Protein AF-A0A959LAG6-F1 (afdb_monomer_lite)

Foldseek 3Di:
DDAPDPPPPDVLVVVVVVVLVCLLPVHDDPVNVVVSVVVVVVVVVVVVVPDDDDDDDDDDPDPPPPQPPPPPPPPDDDCFPQDDDPPDRDRFRLLVLLVVLADDDQDDPSLLVLLQVQLVLLLLLLLLLVLVCVVPVDVLSVVLNVVSVNLNSNSVSVCVSNPHDRQCPDSGRLDGPDVSSSVVSVVLNVQCVVDVLSSLLSQLQSLLVLLLSLVCSLPSVNDPRPSSNLSSVQVNLSSLLSNLVSQVVNVVVVHGYQRDRDDNVVSCVSNPDDRDDACGSRNPPDPPLPPPDPPDDSDRDDSPDDPPVPDDDPDPDDDDDDDPDDD

Sequence (327 aa):
MKEFDPGCVTEDELQLIIYRDFLLKGSLSKDQIMKTTINFFSMLVLAMFAILSFSQCQKDANFQEMHQYALNDYGTQNNGVAIQTNGNSNTVDVCECLTNNFSIQDVNEAEKEALVFMREEEKLARDVYQYFYEKYNYRVFNNITRSETRHMETILCLVERYGLTDPVQNNDYGIFQNQELATLYQNLIEQGSQSLNDALAVGALIEDLDINDLMTLSESGNIDNEDILAVFGELTRGSRNHLRAFVKNLNQYGENYAPVYISQDYFAGIINSDRERGTGLCAEAGSNCQNNQNCTGDGPGTCDQECDGTQQGTGNQQGHGQKGGPN

pLDDT: mean 70.33, std 27.91, range [27.0, 98.62]

Structure (mmCIF, N/CA/C/O backbone):
data_AF-A0A959LAG6-F1
#
_entry.id   AF-A0A959LAG6-F1
#
loop_
_atom_site.group_PDB
_atom_site.id
_atom_site.type_symbol
_atom_site.label_atom_id
_atom_site.label_alt_id
_atom_site.label_comp_id
_atom_site.label_asym_id
_atom_site.label_entity_id
_atom_site.label_seq_id
_atom_site.pdbx_PDB_ins_code
_atom_site.Cartn_x
_atom_site.Cartn_y
_atom_site.Cartn_z
_atom_site.occupancy
_atom_site.B_iso_or_equiv
_atom_site.auth_seq_id
_atom_site.auth_comp_id
_atom_site.auth_asym_id
_atom_site.auth_atom_id
_atom_site.pdbx_PDB_model_num
ATOM 1 N N . MET A 1 1 ? -26.331 4.747 15.113 1.00 31.09 1 MET A N 1
ATOM 2 C CA . MET A 1 1 ? -25.448 4.456 13.973 1.00 31.09 1 MET A CA 1
ATOM 3 C C . MET A 1 1 ? -24.912 5.796 13.533 1.00 31.09 1 MET A C 1
ATOM 5 O O . MET A 1 1 ? -25.713 6.630 13.134 1.00 31.09 1 MET A O 1
ATOM 9 N N . LYS A 1 2 ? -23.634 6.073 13.790 1.00 27.00 2 LYS A N 1
ATOM 10 C CA . LYS A 1 2 ? -22.960 7.186 13.128 1.00 27.00 2 LYS A CA 1
ATOM 11 C C . LYS A 1 2 ? -22.379 6.573 11.866 1.00 27.00 2 LYS A C 1
ATOM 13 O O . LYS A 1 2 ? -21.649 5.600 11.954 1.00 27.00 2 LYS A O 1
ATOM 18 N N . GLU A 1 3 ? -22.846 7.042 10.726 1.00 29.62 3 GLU A N 1
ATOM 19 C CA . GLU A 1 3 ? -22.211 6.764 9.447 1.00 29.62 3 GLU A CA 1
ATOM 20 C C . GLU A 1 3 ? -20.859 7.488 9.485 1.00 29.62 3 GLU A C 1
ATOM 22 O O . GLU A 1 3 ? -20.806 8.648 9.905 1.00 29.62 3 GLU A O 1
ATOM 27 N N . PHE A 1 4 ? -19.769 6.793 9.164 1.00 34.56 4 PHE A N 1
ATOM 28 C CA . PHE A 1 4 ? -18.487 7.440 8.911 1.00 34.56 4 PHE A CA 1
ATOM 29 C C . PHE A 1 4 ? -18.691 8.353 7.696 1.00 34.56 4 PHE A C 1
ATOM 31 O O . PHE A 1 4 ? -19.023 7.867 6.618 1.00 34.56 4 PHE A O 1
ATOM 38 N N . ASP A 1 5 ? -18.608 9.667 7.906 1.00 38.38 5 ASP A N 1
ATOM 39 C CA . ASP A 1 5 ? -18.756 10.677 6.858 1.00 38.38 5 ASP A CA 1
ATOM 40 C C . ASP A 1 5 ? -17.391 10.852 6.168 1.00 38.38 5 ASP A C 1
ATOM 42 O O . ASP A 1 5 ? -16.468 11.370 6.802 1.00 38.38 5 ASP A O 1
ATOM 46 N N . PRO A 1 6 ? -17.224 10.420 4.902 1.00 40.34 6 PRO A N 1
ATOM 47 C CA . PRO A 1 6 ? -15.950 10.487 4.184 1.00 40.34 6 PRO A CA 1
ATOM 48 C C . PRO A 1 6 ? -15.596 11.913 3.717 1.00 40.34 6 PRO A C 1
ATOM 50 O O . PRO A 1 6 ? -14.692 12.094 2.907 1.00 40.34 6 PRO A O 1
ATOM 53 N N . GLY A 1 7 ? -16.308 12.942 4.190 1.00 32.59 7 GLY A N 1
ATOM 54 C CA . GLY A 1 7 ? -16.255 14.330 3.725 1.00 32.59 7 GLY A CA 1
ATOM 55 C C . GLY A 1 7 ? -14.963 15.125 3.962 1.00 32.59 7 GLY A C 1
ATOM 56 O O . GLY A 1 7 ? -15.039 16.346 4.084 1.00 32.59 7 GLY A O 1
ATOM 57 N N . CYS A 1 8 ? -13.790 14.493 3.993 1.00 36.62 8 CYS A N 1
ATOM 58 C CA . CYS A 1 8 ? -12.508 15.195 3.947 1.00 36.62 8 CYS A CA 1
ATOM 59 C C . CYS A 1 8 ? -11.576 14.600 2.880 1.00 36.62 8 CYS A C 1
ATOM 61 O O . CYS A 1 8 ? -10.425 14.290 3.160 1.00 36.62 8 CYS A O 1
ATOM 63 N N . VAL A 1 9 ? -12.074 14.471 1.647 1.00 40.34 9 VAL A N 1
ATOM 64 C CA . VAL A 1 9 ? -11.201 14.355 0.470 1.00 40.34 9 VAL A CA 1
ATOM 65 C C . VAL A 1 9 ? -10.518 15.710 0.296 1.00 40.34 9 VAL A C 1
ATOM 67 O O . VAL A 1 9 ? -11.165 16.694 -0.083 1.00 40.34 9 VAL A O 1
ATOM 70 N N . THR A 1 10 ? -9.245 15.812 0.673 1.00 45.50 10 THR A N 1
ATOM 71 C CA . THR A 1 10 ? -8.474 17.056 0.543 1.00 45.50 10 THR A CA 1
ATOM 72 C C . THR A 1 10 ? -8.033 17.260 -0.911 1.00 45.50 10 THR A C 1
ATOM 74 O O . THR A 1 10 ? -8.050 16.335 -1.721 1.00 45.50 10 THR A O 1
ATOM 77 N N . GLU A 1 11 ? -7.623 18.482 -1.276 1.00 40.69 11 GLU A N 1
ATOM 78 C CA . GLU A 1 11 ? -7.068 18.783 -2.611 1.00 40.69 11 GLU A CA 1
ATOM 79 C C . GLU A 1 11 ? -5.836 17.922 -2.979 1.00 40.69 11 GLU A C 1
ATOM 81 O O . GLU A 1 11 ? -5.445 17.885 -4.145 1.00 40.69 11 GLU A O 1
ATOM 86 N N . ASP A 1 12 ? -5.257 17.201 -2.0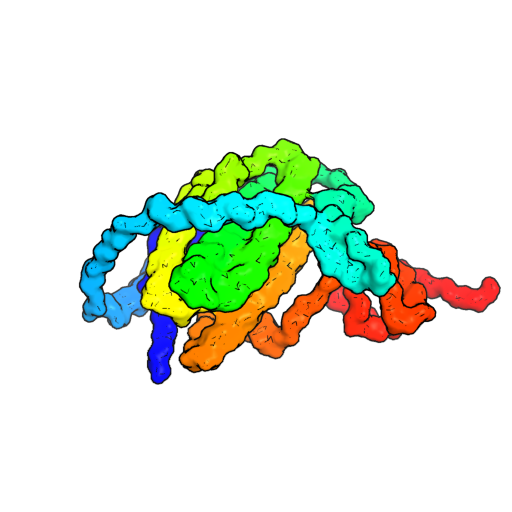16 1.00 42.62 12 ASP A N 1
ATOM 87 C CA . ASP A 1 12 ? -4.065 16.371 -2.185 1.00 42.62 12 ASP A CA 1
ATOM 88 C C . ASP A 1 12 ? -4.393 14.947 -2.678 1.00 42.62 12 ASP A C 1
ATOM 90 O O . ASP A 1 12 ? -3.653 14.405 -3.496 1.00 42.62 12 ASP A O 1
ATOM 94 N N . GLU A 1 13 ? -5.544 14.369 -2.301 1.00 46.81 13 GLU A N 1
ATOM 95 C CA . GLU A 1 13 ? -6.030 13.090 -2.867 1.00 46.81 13 GLU A CA 1
ATOM 96 C C . GLU A 1 13 ? -6.361 13.228 -4.368 1.00 46.81 13 GLU A C 1
ATOM 98 O O . GLU A 1 13 ? -6.252 12.283 -5.149 1.00 46.81 13 GLU A O 1
ATOM 103 N N . LEU A 1 14 ? -6.681 14.450 -4.810 1.00 43.34 14 LEU A N 1
ATOM 104 C CA . LEU A 1 14 ? -6.839 14.790 -6.225 1.00 43.34 14 LEU A CA 1
ATOM 105 C C . LEU A 1 14 ? -5.515 14.808 -6.989 1.00 43.34 14 LEU A C 1
ATOM 107 O O . LEU A 1 14 ? -5.525 14.542 -8.192 1.00 43.34 14 LEU A O 1
ATOM 111 N N . GLN A 1 15 ? -4.393 15.132 -6.337 1.00 47.19 15 GLN A N 1
ATOM 112 C CA . G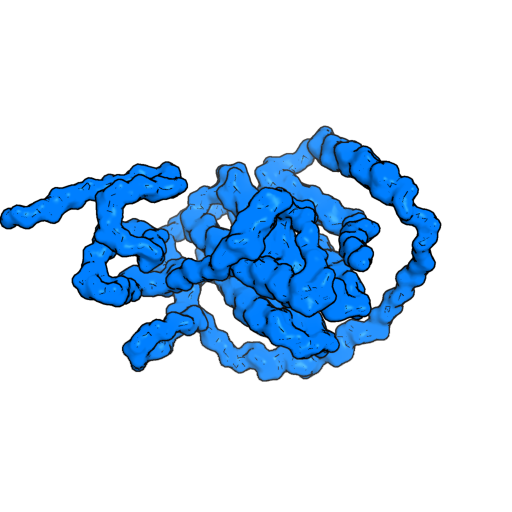LN A 1 15 ? -3.090 15.122 -7.003 1.00 47.19 15 GLN A CA 1
ATOM 113 C C . GLN A 1 15 ? -2.624 13.700 -7.282 1.00 47.19 15 GLN A C 1
ATOM 115 O O . GLN A 1 15 ? -2.209 13.450 -8.406 1.00 47.19 15 GLN A O 1
ATOM 120 N N . LEU A 1 16 ? -2.860 12.759 -6.362 1.00 50.88 16 LEU A N 1
ATOM 121 C CA . LEU A 1 16 ? -2.561 11.345 -6.596 1.00 50.88 16 LEU A CA 1
ATOM 122 C C . LEU A 1 16 ? -3.372 10.782 -7.777 1.00 50.88 16 LEU A C 1
ATOM 124 O O . LEU A 1 16 ? -2.832 10.091 -8.634 1.00 50.88 16 LEU A O 1
ATOM 128 N N . ILE A 1 17 ? -4.649 11.170 -7.909 1.00 51.03 17 ILE A N 1
ATOM 129 C CA . ILE A 1 17 ? -5.482 10.830 -9.078 1.00 51.03 17 ILE A CA 1
ATOM 130 C C . ILE A 1 17 ? -4.929 11.458 -10.372 1.00 51.03 17 ILE A C 1
ATOM 132 O O . ILE A 1 17 ? -4.975 10.830 -11.429 1.00 51.03 17 ILE A O 1
ATOM 136 N N . ILE A 1 18 ? -4.402 12.685 -10.319 1.00 48.88 18 ILE A N 1
ATOM 137 C CA . ILE A 1 18 ? -3.802 13.377 -11.474 1.00 48.88 18 ILE A CA 1
ATOM 138 C C . ILE A 1 18 ? -2.440 12.767 -11.852 1.00 48.88 18 ILE A C 1
ATOM 140 O O . ILE A 1 18 ? -2.156 12.619 -13.042 1.00 48.88 18 ILE A O 1
ATOM 144 N N . TYR A 1 19 ? -1.621 12.386 -10.872 1.00 52.00 19 TYR A N 1
ATOM 145 C CA . TYR A 1 19 ? -0.351 11.687 -11.058 1.00 52.00 19 TYR A CA 1
ATOM 146 C C . TYR A 1 19 ? -0.583 10.280 -11.620 1.00 52.00 19 TYR A C 1
ATOM 148 O O . TYR A 1 19 ? 0.040 9.896 -12.606 1.00 52.00 19 TYR A O 1
ATOM 156 N N . ARG A 1 20 ? -1.598 9.571 -11.121 1.00 57.97 20 ARG A N 1
ATOM 157 C CA . ARG A 1 20 ? -2.107 8.311 -11.680 1.00 57.97 20 ARG A CA 1
ATOM 158 C C . ARG A 1 20 ? -2.547 8.453 -13.138 1.00 57.97 20 ARG A C 1
ATOM 160 O O . ARG A 1 20 ? -2.186 7.640 -13.987 1.00 57.97 20 ARG A O 1
ATOM 167 N N . ASP A 1 21 ? -3.280 9.514 -13.465 1.00 48.72 21 ASP A N 1
ATOM 168 C CA . ASP A 1 21 ? -3.694 9.805 -14.842 1.00 48.72 21 ASP A CA 1
ATOM 169 C C . ASP A 1 21 ? -2.495 10.129 -15.762 1.00 48.72 21 ASP A C 1
ATOM 171 O O . ASP A 1 21 ? -2.561 9.890 -16.972 1.00 48.72 21 ASP A O 1
ATOM 175 N N . PHE A 1 22 ? -1.398 10.654 -15.204 1.00 48.19 22 PHE A N 1
ATOM 176 C CA . PHE A 1 22 ? -0.134 10.887 -15.904 1.00 48.19 22 PHE A CA 1
ATOM 177 C C . PHE A 1 22 ? 0.625 9.575 -16.163 1.00 48.19 22 PHE A C 1
ATOM 179 O O . PHE A 1 22 ? 0.960 9.312 -17.323 1.00 48.19 22 PHE A O 1
ATOM 186 N N . LEU A 1 23 ? 0.792 8.727 -15.140 1.00 47.38 23 LEU A N 1
ATOM 187 C CA . LEU A 1 23 ? 1.454 7.417 -15.235 1.00 47.38 23 LEU A CA 1
ATOM 188 C C . LEU A 1 23 ? 0.775 6.487 -16.258 1.00 47.38 23 LEU A C 1
ATOM 190 O O . LEU A 1 23 ? 1.438 5.797 -17.028 1.00 47.38 23 LEU A O 1
ATOM 194 N N . LEU A 1 24 ? -0.560 6.507 -16.346 1.00 50.16 24 LEU A N 1
ATOM 195 C CA . LEU A 1 24 ? -1.315 5.638 -17.262 1.00 50.16 24 LEU A CA 1
ATOM 196 C C . LEU A 1 24 ? -1.293 6.078 -18.730 1.00 50.16 24 LEU A C 1
ATOM 198 O O . LEU A 1 24 ? -1.594 5.278 -19.617 1.00 50.16 24 LEU A O 1
ATOM 202 N N . LYS A 1 25 ? -1.017 7.355 -19.013 1.00 48.22 25 LYS A N 1
ATOM 203 C CA . LYS A 1 25 ? -1.200 7.938 -20.357 1.00 48.22 25 LYS A CA 1
ATOM 204 C C . LYS A 1 25 ? 0.101 8.418 -20.997 1.00 48.22 25 LYS A C 1
ATOM 206 O O . LYS A 1 25 ? 0.069 8.854 -22.147 1.00 48.22 25 LYS A O 1
ATOM 211 N N . GLY A 1 26 ? 1.227 8.385 -20.279 1.00 35.34 26 GLY A N 1
ATOM 212 C CA . GLY A 1 26 ? 2.544 8.815 -20.771 1.00 35.34 26 GLY A CA 1
ATOM 213 C C . GLY A 1 26 ? 2.647 10.308 -21.132 1.00 35.34 26 GLY A C 1
ATOM 214 O O . GLY A 1 26 ? 3.677 10.756 -21.626 1.00 35.34 26 GLY A O 1
ATOM 215 N N . SER A 1 27 ? 1.564 11.075 -20.952 1.00 42.81 27 SER A N 1
ATOM 216 C CA . SER A 1 27 ? 1.457 12.539 -20.880 1.00 42.81 27 SER A CA 1
ATOM 217 C C . SER A 1 27 ? -0.027 12.937 -20.859 1.00 42.81 27 SER A C 1
ATOM 219 O O . SER A 1 27 ? -0.856 12.331 -21.539 1.00 42.81 27 SER A O 1
ATOM 221 N N . LEU A 1 28 ? -0.379 13.995 -20.122 1.00 41.12 28 LEU A N 1
ATOM 222 C CA . LEU A 1 28 ? -1.740 14.544 -20.106 1.00 41.12 28 LEU A CA 1
ATOM 223 C C . LEU A 1 28 ? -1.864 15.771 -21.016 1.00 41.12 28 LEU A C 1
ATOM 225 O O . LEU A 1 28 ? -1.068 16.709 -20.950 1.00 41.12 28 LEU A O 1
ATOM 229 N N . SER A 1 29 ? -2.915 15.809 -21.841 1.00 45.84 29 SER A N 1
ATOM 230 C CA . SER A 1 29 ? -3.284 17.018 -22.593 1.00 45.84 29 SER A CA 1
ATOM 231 C C . SER A 1 29 ? -4.068 18.010 -21.718 1.00 45.84 29 SER A C 1
ATOM 233 O O . SER A 1 29 ? -4.809 17.609 -20.818 1.00 45.84 29 SER A O 1
ATOM 235 N N . LYS A 1 30 ? -3.970 19.319 -22.009 1.00 45.47 30 LYS A N 1
ATOM 236 C CA . LYS A 1 30 ? -4.690 20.382 -21.267 1.00 45.47 30 LYS A CA 1
ATOM 237 C C . LYS A 1 30 ? -6.205 20.150 -21.182 1.00 45.47 30 LYS A C 1
ATOM 239 O O . LYS A 1 30 ? -6.815 20.490 -20.174 1.00 45.47 30 LYS A O 1
ATOM 244 N N . ASP A 1 31 ? -6.796 19.541 -22.206 1.00 41.94 31 ASP A N 1
ATOM 245 C CA . ASP A 1 31 ? -8.232 19.248 -22.253 1.00 41.94 31 ASP A CA 1
ATOM 246 C C . ASP A 1 31 ? -8.630 18.065 -21.358 1.00 41.94 31 ASP A C 1
ATOM 248 O O . ASP A 1 31 ? -9.763 18.014 -20.880 1.00 41.94 31 ASP A O 1
ATOM 252 N N . GLN A 1 32 ? -7.716 17.122 -21.102 1.00 46.25 32 GLN A N 1
ATOM 253 C CA . GLN A 1 32 ? -7.955 16.026 -20.159 1.00 46.25 32 GLN A CA 1
ATOM 254 C C . GLN A 1 32 ? -7.892 16.523 -18.714 1.00 46.25 32 GLN A C 1
ATOM 256 O O . GLN A 1 32 ? -8.819 16.260 -17.955 1.00 46.25 32 GLN A O 1
ATOM 261 N N . ILE A 1 33 ? -6.905 17.364 -18.390 1.00 46.00 33 ILE A N 1
ATOM 262 C CA . ILE A 1 33 ? -6.797 18.042 -17.085 1.00 46.00 33 ILE A CA 1
ATOM 263 C C . ILE A 1 33 ? -8.082 18.834 -16.776 1.00 46.00 33 ILE A C 1
ATOM 265 O O . ILE A 1 33 ? -8.595 18.825 -15.657 1.00 46.00 33 ILE A O 1
ATOM 269 N N . MET A 1 34 ? -8.658 19.487 -17.790 1.00 42.97 34 MET A N 1
ATOM 270 C CA . MET A 1 34 ? -9.861 20.307 -17.633 1.00 42.97 34 MET A CA 1
ATOM 271 C C . MET A 1 34 ? -11.151 19.481 -17.478 1.00 42.97 34 MET A C 1
ATOM 273 O O . MET A 1 34 ? -12.075 19.900 -16.791 1.00 42.97 34 MET A O 1
ATOM 277 N N . LYS A 1 35 ? -11.245 18.292 -18.086 1.00 47.47 35 LYS A N 1
ATOM 278 C CA . LYS A 1 35 ? -12.440 17.434 -17.971 1.00 47.47 35 LYS A CA 1
ATOM 279 C C . LYS A 1 35 ? -12.508 16.699 -16.634 1.00 47.47 35 LYS A C 1
ATOM 281 O O . LYS A 1 35 ? -13.593 16.610 -16.060 1.00 47.47 35 LYS A O 1
ATOM 286 N N . THR A 1 36 ? -11.367 16.233 -16.128 1.00 45.44 36 THR A N 1
ATOM 287 C CA . THR A 1 36 ? -11.266 15.594 -14.807 1.00 45.44 36 THR A CA 1
ATOM 288 C C . THR A 1 36 ? -11.619 16.590 -13.694 1.00 45.44 36 THR A C 1
ATOM 290 O O . THR A 1 36 ? -12.408 16.276 -12.808 1.00 45.44 36 THR A O 1
ATOM 293 N N . THR A 1 37 ? -11.169 17.845 -13.813 1.00 42.38 37 THR A N 1
ATOM 294 C CA . THR A 1 37 ? -11.503 18.925 -12.862 1.00 42.38 37 THR A CA 1
ATOM 295 C C . THR A 1 37 ? -12.973 19.383 -12.922 1.00 42.38 37 THR A C 1
ATOM 297 O O . THR A 1 37 ? -13.555 19.705 -11.886 1.00 42.38 37 THR A O 1
ATOM 300 N N . ILE A 1 38 ? -13.621 19.372 -14.098 1.00 41.22 38 ILE A N 1
ATOM 301 C CA . ILE A 1 38 ? -15.032 19.791 -14.261 1.00 41.22 38 ILE A CA 1
ATOM 302 C C . ILE A 1 38 ? -16.034 18.755 -13.721 1.00 41.22 38 ILE A C 1
ATOM 304 O O . ILE A 1 38 ? -16.997 19.138 -13.053 1.00 41.22 38 ILE A O 1
ATOM 308 N N . ASN A 1 39 ? -15.832 17.456 -13.973 1.00 42.44 39 ASN A N 1
ATOM 309 C CA . ASN A 1 39 ? -16.730 16.415 -13.447 1.00 42.44 39 ASN A CA 1
ATOM 310 C C . ASN A 1 39 ? -16.692 16.347 -11.910 1.00 42.44 39 ASN A C 1
ATOM 312 O O . ASN A 1 39 ? -17.709 16.069 -11.275 1.00 42.44 39 ASN A O 1
ATOM 316 N N . PHE A 1 40 ? -15.549 16.685 -11.314 1.00 41.19 40 PHE A N 1
ATOM 317 C CA . PHE A 1 40 ? -15.345 16.707 -9.870 1.00 41.19 40 PHE A CA 1
ATOM 318 C C . PHE A 1 40 ? -16.063 17.875 -9.170 1.00 41.19 40 PHE A C 1
ATOM 320 O O . PHE A 1 40 ? -16.719 17.679 -8.146 1.00 41.19 40 PHE A O 1
ATOM 327 N N . PHE A 1 41 ? -16.067 19.074 -9.770 1.00 39.06 41 PHE A N 1
ATOM 328 C CA . PHE A 1 41 ? -16.832 20.220 -9.249 1.00 39.06 41 PHE A CA 1
ATOM 329 C C . PHE A 1 41 ? -18.335 19.917 -9.126 1.00 39.06 41 PHE A C 1
ATOM 331 O O . PHE A 1 41 ? -19.004 20.424 -8.227 1.00 39.06 41 PHE A O 1
ATOM 338 N N . SER A 1 42 ? -18.872 19.052 -9.993 1.00 37.72 42 SER A N 1
ATOM 339 C CA . SER A 1 42 ? -20.274 18.631 -9.930 1.00 37.72 42 SER A CA 1
ATOM 340 C C . SER A 1 42 ? -20.580 17.690 -8.755 1.00 37.72 42 SER A C 1
ATOM 342 O O . SER A 1 42 ? -21.718 17.690 -8.289 1.00 37.72 42 SER A O 1
ATOM 344 N N . MET A 1 43 ? -19.605 16.913 -8.266 1.00 40.09 43 MET A N 1
ATOM 345 C CA . MET A 1 43 ? -19.750 16.097 -7.049 1.00 40.09 43 MET A CA 1
ATOM 346 C C . MET A 1 43 ? -19.526 16.926 -5.777 1.00 40.09 43 MET A C 1
ATOM 348 O O . MET A 1 43 ? -20.280 16.789 -4.815 1.00 40.09 43 MET A O 1
ATOM 352 N N . LEU A 1 44 ? -18.567 17.857 -5.797 1.00 36.12 44 LEU A N 1
ATOM 353 C CA . LEU A 1 44 ? -18.260 18.738 -4.665 1.00 36.12 44 LEU A CA 1
ATOM 354 C C . LEU A 1 44 ? -19.437 19.670 -4.309 1.00 36.12 44 LEU A C 1
ATOM 356 O O . LEU A 1 44 ? -19.737 19.887 -3.137 1.00 36.12 44 LEU A O 1
ATOM 360 N N . VAL A 1 45 ? -20.166 20.177 -5.312 1.00 39.88 45 VAL A N 1
ATOM 361 C CA . VAL A 1 45 ? -21.355 21.032 -5.109 1.00 39.88 45 VAL A CA 1
ATOM 362 C C . VAL A 1 45 ? -22.529 20.263 -4.480 1.00 39.88 45 VAL A C 1
ATOM 364 O O . VAL A 1 45 ? -23.332 20.860 -3.764 1.00 39.88 45 VAL A O 1
ATOM 367 N N . LEU A 1 46 ? -22.617 18.946 -4.689 1.00 36.38 46 LEU A N 1
ATOM 368 C CA . LEU A 1 46 ? -23.616 18.088 -4.040 1.00 36.38 46 LEU A CA 1
ATOM 369 C C . LEU A 1 46 ? -23.253 17.782 -2.576 1.00 36.38 46 LEU A C 1
ATOM 371 O O . LEU A 1 46 ? -24.153 17.732 -1.739 1.00 36.38 46 LEU A O 1
ATOM 375 N N . ALA A 1 47 ? -21.963 17.659 -2.247 1.00 38.00 47 ALA A N 1
ATOM 376 C CA . ALA A 1 47 ? -21.485 17.441 -0.877 1.00 38.00 47 ALA A CA 1
ATOM 377 C C . ALA A 1 47 ? -21.486 18.728 -0.018 1.00 38.00 47 ALA A C 1
ATOM 379 O O . ALA A 1 47 ? -21.830 18.697 1.163 1.00 38.00 47 ALA A O 1
ATOM 380 N N . MET A 1 48 ? -21.198 19.895 -0.611 1.00 37.75 48 MET A N 1
ATOM 381 C CA . MET A 1 48 ? -21.150 21.182 0.107 1.00 37.75 48 MET A CA 1
ATOM 382 C C . MET A 1 48 ? -22.513 21.701 0.596 1.00 37.75 48 MET A C 1
ATOM 384 O O . MET A 1 48 ? -22.556 22.581 1.456 1.00 37.75 48 MET A O 1
ATOM 388 N N . PHE A 1 49 ? -23.637 21.158 0.116 1.00 37.72 49 PHE A N 1
ATOM 389 C CA . PHE A 1 49 ? -24.960 21.498 0.658 1.00 37.72 49 PHE A CA 1
ATOM 390 C C . PHE A 1 49 ? -25.268 20.824 2.010 1.00 37.72 49 PHE A C 1
ATOM 392 O O . PHE A 1 49 ? -26.274 21.172 2.631 1.00 37.72 49 PHE A O 1
ATOM 399 N N . ALA A 1 50 ? -24.417 19.907 2.491 1.00 41.09 50 ALA A N 1
ATOM 400 C CA . ALA A 1 50 ? -24.668 19.139 3.711 1.00 41.09 50 ALA A CA 1
ATOM 401 C C . ALA A 1 50 ? -23.932 19.632 4.975 1.00 41.09 50 ALA A C 1
ATOM 403 O O . ALA A 1 50 ? -24.317 19.226 6.069 1.00 41.09 50 ALA A O 1
ATOM 404 N N . ILE A 1 51 ? -22.920 20.508 4.891 1.00 43.56 51 ILE A N 1
ATOM 405 C CA . ILE A 1 51 ? -22.076 20.819 6.063 1.00 43.56 51 ILE A CA 1
ATOM 406 C C . ILE A 1 51 ? -21.791 22.324 6.175 1.00 43.56 51 ILE A C 1
ATOM 408 O O . ILE A 1 51 ? -20.786 22.845 5.703 1.00 43.56 51 ILE A O 1
ATOM 412 N N . LEU A 1 52 ? -22.676 23.035 6.876 1.00 37.50 52 LEU A N 1
ATOM 413 C CA . LEU A 1 52 ? -22.371 24.328 7.494 1.00 37.50 52 LEU A CA 1
ATOM 414 C C . LEU A 1 52 ? -22.352 24.129 9.005 1.00 37.50 52 LEU A C 1
ATOM 416 O O . LEU A 1 52 ? -23.386 24.310 9.643 1.00 37.50 52 LEU A O 1
ATOM 420 N N . SER A 1 53 ? -21.201 23.724 9.548 1.00 40.56 53 SER A N 1
ATOM 421 C CA . SER A 1 53 ? -20.705 23.994 10.913 1.00 40.56 53 SER A CA 1
ATOM 422 C C . SER A 1 53 ? -19.572 23.018 11.224 1.00 40.56 53 SER A C 1
ATOM 424 O O . SER A 1 53 ? -19.901 21.911 11.596 1.00 40.56 53 SER A O 1
ATOM 426 N N . PHE A 1 54 ? -18.291 23.394 11.141 1.00 41.00 54 PHE A N 1
ATOM 427 C CA . PHE A 1 54 ? -17.269 22.933 12.098 1.00 41.00 54 PHE A CA 1
ATOM 428 C C . PHE A 1 54 ? -16.039 23.852 12.089 1.00 41.00 54 PHE A C 1
ATOM 430 O O . PHE A 1 54 ? -15.688 24.484 11.096 1.00 41.00 54 PHE A O 1
ATOM 437 N N . SER A 1 55 ? -15.488 23.990 13.290 1.00 41.75 55 SER A N 1
ATOM 438 C CA . SER A 1 55 ? -14.428 24.879 13.755 1.00 41.75 55 SER A CA 1
ATOM 439 C C . SER A 1 55 ? -13.026 24.456 13.306 1.00 41.75 55 SER A C 1
ATOM 441 O O . SER A 1 55 ? -12.762 23.282 13.086 1.00 41.75 55 SER A O 1
ATOM 443 N N . GLN A 1 56 ? -12.132 25.444 13.233 1.00 36.38 56 GLN A N 1
ATOM 444 C CA . GLN A 1 56 ? -10.726 25.361 12.821 1.00 36.38 56 GLN A CA 1
ATOM 445 C C . GLN A 1 56 ? -9.940 24.240 13.533 1.00 36.38 56 GLN A C 1
ATOM 447 O O . GLN A 1 56 ? -9.913 24.196 14.762 1.00 36.38 56 GLN A O 1
ATOM 452 N N . CYS A 1 57 ? -9.272 23.383 12.748 1.00 30.23 57 CYS A N 1
ATOM 453 C CA . CYS A 1 57 ? -8.300 22.394 13.222 1.00 30.23 57 CYS A CA 1
ATOM 454 C C . CYS A 1 57 ? -6.978 23.092 13.591 1.00 30.23 57 CYS A C 1
ATOM 456 O O . CYS A 1 57 ? -6.511 23.975 12.864 1.00 30.23 57 CYS A O 1
ATOM 458 N N . GLN A 1 58 ? -6.383 22.722 14.726 1.00 33.59 58 GLN A N 1
ATOM 459 C CA . GLN A 1 58 ? -5.132 23.286 15.230 1.00 33.59 58 GLN A CA 1
ATOM 460 C C . GLN A 1 58 ? -4.076 22.173 15.253 1.00 33.59 58 GLN A C 1
ATOM 462 O O . GLN A 1 58 ? -4.291 21.134 15.865 1.00 33.59 58 GLN A O 1
ATOM 467 N N . LYS A 1 59 ? -2.955 22.392 14.553 1.00 29.55 59 LYS A N 1
ATOM 468 C CA . LYS A 1 59 ? -1.850 21.431 14.412 1.00 29.55 59 LYS A CA 1
ATOM 469 C C . LYS A 1 59 ? -1.160 21.182 15.754 1.00 29.55 59 LYS A C 1
ATOM 471 O O . LYS A 1 59 ? -0.625 22.125 16.342 1.00 29.55 59 LYS A O 1
ATOM 476 N N . ASP A 1 60 ? -1.088 19.925 16.177 1.00 34.12 60 ASP A N 1
ATOM 477 C CA . ASP A 1 60 ? -0.249 19.517 17.302 1.00 34.12 60 ASP A CA 1
ATOM 478 C C . ASP A 1 60 ? 1.206 19.340 16.847 1.00 34.12 60 ASP A C 1
ATOM 480 O O . ASP A 1 60 ? 1.556 18.470 16.050 1.00 34.12 60 ASP A O 1
ATOM 484 N N . ALA A 1 61 ? 2.079 20.198 17.369 1.00 32.91 61 ALA A N 1
ATOM 485 C CA . ALA A 1 61 ? 3.516 20.159 17.146 1.00 32.91 61 ALA A CA 1
ATOM 486 C C . ALA A 1 61 ? 4.178 19.231 18.173 1.00 32.91 61 ALA A C 1
ATOM 488 O O . ALA A 1 61 ? 4.595 19.702 19.227 1.00 32.91 61 ALA A O 1
ATOM 489 N N . ASN A 1 62 ? 4.270 17.925 17.896 1.00 38.03 62 ASN A N 1
ATOM 490 C CA . ASN A 1 62 ? 5.225 17.070 18.620 1.00 38.03 62 ASN A CA 1
ATOM 491 C C . ASN A 1 62 ? 5.602 15.751 17.916 1.00 38.03 62 ASN A C 1
ATOM 493 O O . ASN A 1 62 ? 5.724 14.702 18.540 1.00 38.03 62 ASN A O 1
ATOM 497 N N . PHE A 1 63 ? 5.830 15.797 16.600 1.00 42.41 63 PHE A N 1
ATOM 498 C CA . PHE A 1 63 ? 6.239 14.623 15.813 1.00 42.41 63 PHE A CA 1
ATOM 499 C C . PHE A 1 63 ? 7.735 14.255 15.962 1.00 42.41 63 PHE A C 1
ATOM 501 O O . PHE A 1 63 ? 8.139 13.157 15.602 1.00 42.41 63 PHE A O 1
ATOM 508 N N . GLN A 1 64 ? 8.579 15.132 16.521 1.00 31.33 64 GLN A N 1
ATOM 509 C CA . GLN A 1 64 ? 10.040 14.933 16.509 1.00 31.33 64 GLN A CA 1
ATOM 510 C C . GLN A 1 64 ? 10.611 14.037 17.629 1.00 31.33 64 GLN A C 1
ATOM 512 O O . GLN A 1 64 ? 11.788 13.696 17.566 1.00 31.33 64 GLN A O 1
ATOM 517 N N . GLU A 1 65 ? 9.828 13.616 18.630 1.00 37.38 65 GLU A N 1
ATOM 518 C CA . GLU A 1 65 ? 10.340 12.799 19.754 1.00 37.38 65 GLU A CA 1
ATOM 519 C C . GLU A 1 65 ? 10.103 11.279 19.619 1.00 37.38 65 GLU A C 1
ATOM 521 O O . GLU A 1 65 ? 10.684 10.504 20.377 1.00 37.38 65 GLU A O 1
ATOM 526 N N . MET A 1 66 ? 9.320 10.818 18.634 1.00 39.38 66 MET A N 1
ATOM 527 C CA . MET A 1 66 ? 8.997 9.385 18.465 1.00 39.38 66 MET A CA 1
ATOM 528 C C . MET A 1 66 ? 10.102 8.575 17.750 1.00 39.38 66 MET A C 1
ATOM 530 O O . MET A 1 66 ? 10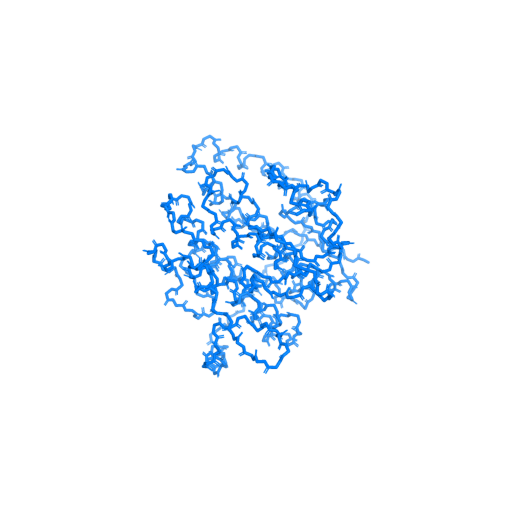.100 7.348 17.785 1.00 39.38 66 MET A O 1
ATOM 534 N N . HIS A 1 67 ? 11.107 9.247 17.174 1.00 39.06 67 HIS A N 1
ATOM 535 C CA . HIS A 1 67 ? 12.145 8.645 16.317 1.00 39.06 67 HIS A CA 1
ATOM 536 C C . HIS A 1 67 ? 13.095 7.672 17.038 1.00 39.06 67 HIS A C 1
ATOM 538 O O . HIS A 1 67 ? 13.748 6.844 16.407 1.00 39.06 67 HIS A O 1
ATOM 544 N N . GLN A 1 68 ? 13.213 7.757 18.368 1.00 28.61 68 GLN A N 1
ATOM 545 C CA . GLN A 1 68 ? 14.310 7.096 19.087 1.00 28.61 68 GLN A CA 1
ATOM 546 C C . GLN A 1 68 ? 14.024 5.637 19.493 1.00 28.61 68 GLN A C 1
ATOM 548 O O . GLN A 1 68 ? 14.971 4.910 19.801 1.00 28.61 68 GLN A O 1
ATOM 553 N N . TYR A 1 69 ? 12.764 5.181 19.478 1.00 28.75 69 TYR A N 1
ATOM 554 C CA . TYR A 1 69 ? 12.404 3.803 19.862 1.00 28.75 69 TYR A CA 1
ATOM 555 C C . TYR A 1 69 ? 12.363 2.811 18.685 1.00 28.75 69 TYR A C 1
ATOM 557 O O . TYR A 1 69 ? 12.582 1.619 18.902 1.00 28.75 69 TYR A O 1
ATOM 565 N N . ALA A 1 70 ? 12.165 3.283 17.450 1.00 35.59 70 ALA A N 1
ATOM 566 C CA . ALA A 1 70 ? 12.009 2.439 16.261 1.00 35.59 70 ALA A CA 1
ATOM 567 C C . ALA A 1 70 ? 13.320 1.858 15.690 1.00 35.59 70 ALA A C 1
ATOM 569 O O . ALA A 1 70 ? 13.301 0.853 14.983 1.00 35.59 70 ALA A O 1
ATOM 570 N N . LEU A 1 71 ? 14.477 2.448 16.012 1.00 29.64 71 LEU A N 1
ATOM 571 C CA . LEU A 1 71 ? 15.765 2.070 15.408 1.00 29.64 71 LEU A CA 1
ATOM 572 C C . LEU A 1 71 ? 16.370 0.759 15.951 1.00 29.64 71 LEU A C 1
ATOM 574 O O . LEU A 1 71 ? 17.331 0.250 15.379 1.00 29.64 71 LEU A O 1
ATOM 578 N N . ASN A 1 72 ? 15.823 0.186 17.029 1.00 27.89 72 ASN A N 1
ATOM 579 C CA . ASN A 1 72 ? 16.406 -0.998 17.675 1.00 27.89 72 ASN A CA 1
ATOM 580 C C . ASN A 1 72 ? 15.892 -2.352 17.145 1.00 27.89 72 ASN A C 1
ATOM 582 O O . ASN A 1 72 ? 16.460 -3.372 17.528 1.00 27.89 72 ASN A O 1
ATOM 586 N N . ASP A 1 73 ? 14.875 -2.383 16.274 1.00 32.59 73 ASP A N 1
ATOM 587 C CA . ASP A 1 73 ? 14.318 -3.637 15.714 1.00 32.59 73 ASP A CA 1
ATOM 588 C C . ASP A 1 73 ? 14.720 -3.883 14.243 1.00 32.59 73 ASP A C 1
ATOM 590 O O . ASP A 1 73 ? 14.516 -4.968 13.709 1.00 32.59 73 ASP A O 1
ATOM 594 N N . TYR A 1 74 ? 15.367 -2.906 13.590 1.00 33.16 74 TYR A N 1
ATOM 595 C CA . TYR A 1 74 ? 15.827 -3.014 12.192 1.00 33.16 74 TYR A CA 1
ATOM 596 C C . TYR A 1 74 ? 17.133 -3.823 12.036 1.00 33.16 74 TYR A C 1
ATOM 598 O O . TYR A 1 74 ? 17.609 -4.093 10.932 1.00 33.16 74 TYR A O 1
ATOM 606 N N . GLY A 1 75 ? 17.749 -4.220 13.151 1.00 28.62 75 GLY A N 1
ATOM 607 C CA . GLY A 1 75 ? 18.927 -5.075 13.150 1.00 28.62 75 GLY A CA 1
ATOM 608 C C . GLY A 1 75 ? 18.531 -6.536 12.969 1.00 28.62 75 GLY A C 1
ATOM 609 O O . GLY A 1 75 ? 18.064 -7.164 13.911 1.00 28.62 75 GLY A O 1
ATOM 610 N N . THR A 1 76 ? 18.814 -7.099 11.793 1.00 31.64 76 THR A N 1
ATOM 611 C CA . THR A 1 76 ? 18.768 -8.542 11.477 1.00 31.64 76 THR A CA 1
ATOM 612 C C . THR A 1 76 ? 17.373 -9.175 11.389 1.00 31.64 76 THR A C 1
ATOM 614 O O . THR A 1 76 ? 16.965 -9.949 12.250 1.00 31.64 76 THR A O 1
ATOM 617 N N . GLN A 1 77 ? 16.666 -8.948 10.282 1.00 34.53 77 GLN A N 1
ATOM 618 C CA . GLN A 1 77 ? 15.649 -9.891 9.809 1.00 34.53 77 GLN A CA 1
ATOM 619 C C . GLN A 1 77 ? 16.046 -10.328 8.400 1.00 34.53 77 GLN A C 1
ATOM 621 O O . GLN A 1 77 ? 16.231 -9.510 7.510 1.00 34.53 77 GLN A O 1
ATOM 626 N N . ASN A 1 78 ? 16.296 -11.627 8.253 1.00 34.72 78 ASN A N 1
ATOM 627 C CA . ASN A 1 78 ? 16.657 -12.258 6.991 1.00 34.72 78 ASN A CA 1
ATOM 628 C C . ASN A 1 78 ? 15.530 -12.053 5.964 1.00 34.72 78 ASN A C 1
ATOM 630 O O . ASN A 1 78 ? 14.367 -12.195 6.344 1.00 34.72 78 ASN A O 1
ATOM 634 N N . ASN A 1 79 ? 15.896 -11.848 4.690 1.00 44.50 79 ASN A N 1
ATOM 635 C CA . ASN A 1 79 ? 15.063 -11.771 3.467 1.00 44.50 79 ASN A CA 1
ATOM 636 C C . ASN A 1 79 ? 14.213 -13.034 3.184 1.00 44.50 79 ASN A C 1
ATOM 638 O O . ASN A 1 79 ? 13.914 -13.380 2.046 1.00 44.50 79 ASN A O 1
ATOM 642 N N . GLY A 1 80 ? 13.889 -13.801 4.216 1.00 36.56 80 GLY A N 1
ATOM 643 C CA . GLY A 1 80 ? 13.237 -15.080 4.125 1.00 36.56 80 GLY A CA 1
ATOM 644 C C . GLY A 1 80 ? 11.736 -14.980 4.188 1.00 36.56 80 GLY A C 1
ATOM 645 O O . GLY A 1 80 ? 11.173 -14.742 5.260 1.00 36.56 80 GLY A O 1
ATOM 646 N N . VAL A 1 81 ? 11.076 -15.346 3.095 1.00 43.56 81 VAL A N 1
ATOM 647 C CA . VAL A 1 81 ? 9.722 -15.883 3.207 1.00 43.56 81 VAL A CA 1
ATOM 648 C C . VAL A 1 81 ? 9.824 -17.166 4.040 1.00 43.56 81 VAL A C 1
ATOM 650 O O . VAL A 1 81 ? 10.448 -18.147 3.633 1.00 43.56 81 VAL A O 1
ATOM 653 N N . ALA A 1 82 ? 9.267 -17.156 5.253 1.00 33.97 82 ALA A N 1
ATOM 654 C CA . ALA A 1 82 ? 9.230 -18.337 6.108 1.00 33.97 82 ALA A CA 1
ATOM 655 C C . ALA A 1 82 ? 8.219 -19.345 5.542 1.00 33.97 82 ALA A C 1
ATOM 657 O O . ALA A 1 82 ? 7.038 -19.322 5.892 1.00 33.97 82 ALA A O 1
ATOM 658 N N . ILE A 1 83 ? 8.687 -20.235 4.670 1.00 39.56 83 ILE A N 1
ATOM 659 C CA . ILE A 1 83 ? 7.921 -21.396 4.226 1.00 39.56 83 ILE A CA 1
ATOM 660 C C . ILE A 1 83 ? 8.100 -22.494 5.277 1.00 39.56 83 ILE A C 1
ATOM 662 O O . ILE A 1 83 ? 9.201 -22.998 5.494 1.00 39.56 83 ILE A O 1
ATOM 666 N N . GLN A 1 84 ? 7.018 -22.872 5.963 1.00 30.17 84 GLN A N 1
ATOM 667 C CA . GLN A 1 84 ? 7.037 -24.055 6.822 1.00 30.17 84 GLN A CA 1
ATOM 668 C C . GLN A 1 84 ? 7.008 -25.309 5.946 1.00 30.17 84 GLN A C 1
ATOM 670 O O . GLN A 1 84 ? 5.941 -25.819 5.611 1.00 30.17 84 GLN A O 1
ATOM 675 N N . THR A 1 85 ? 8.180 -25.828 5.588 1.00 31.41 85 THR A N 1
ATOM 676 C CA . THR A 1 85 ? 8.314 -27.225 5.173 1.00 31.41 85 THR A CA 1
ATOM 677 C C . THR A 1 85 ? 8.700 -28.069 6.387 1.00 31.41 85 THR A C 1
ATOM 679 O O . THR A 1 85 ? 9.334 -27.597 7.335 1.00 31.41 85 THR A O 1
ATOM 682 N N . ASN A 1 86 ? 8.254 -29.327 6.401 1.00 37.25 86 ASN A N 1
ATOM 683 C CA . ASN A 1 86 ? 8.539 -30.289 7.463 1.00 37.25 86 ASN A CA 1
ATOM 684 C C . ASN A 1 86 ? 10.058 -30.438 7.689 1.00 37.25 86 ASN A C 1
ATOM 686 O O . ASN A 1 86 ? 10.709 -31.255 7.045 1.00 37.25 86 ASN A O 1
ATOM 690 N N . GLY A 1 87 ? 10.604 -29.690 8.649 1.00 34.81 87 GLY A N 1
ATOM 691 C CA . GLY A 1 87 ? 11.889 -29.975 9.286 1.00 34.81 87 GLY A CA 1
ATOM 692 C C . GLY A 1 87 ? 13.125 -29.219 8.792 1.00 34.81 87 GLY A C 1
ATOM 693 O O . GLY A 1 87 ? 14.189 -29.475 9.348 1.00 34.81 87 GLY A O 1
ATOM 694 N N . ASN A 1 88 ? 13.035 -28.282 7.841 1.00 35.72 88 ASN A N 1
ATOM 695 C CA . ASN A 1 88 ? 14.169 -27.401 7.536 1.00 35.72 88 ASN A CA 1
ATOM 696 C C . ASN A 1 88 ? 13.693 -26.006 7.104 1.00 35.72 88 ASN A C 1
ATOM 698 O O . ASN A 1 88 ? 13.048 -25.851 6.073 1.00 35.72 88 ASN A O 1
ATOM 702 N N . SER A 1 89 ? 13.993 -24.990 7.916 1.00 38.62 89 SER A N 1
ATOM 703 C CA . SER A 1 89 ? 13.628 -23.592 7.661 1.00 38.62 89 SER A CA 1
ATOM 704 C C . SER A 1 89 ? 14.574 -22.990 6.621 1.00 38.62 89 SER A C 1
ATOM 706 O O . SER A 1 89 ? 15.464 -22.218 6.973 1.00 38.62 89 SER A O 1
ATOM 708 N N . ASN A 1 90 ? 14.402 -23.349 5.351 1.00 47.00 90 ASN A N 1
ATOM 709 C CA . ASN A 1 90 ? 15.040 -22.621 4.263 1.00 47.00 90 ASN A CA 1
ATOM 710 C C . ASN A 1 90 ? 14.200 -21.373 3.985 1.00 47.00 90 ASN A C 1
ATOM 712 O O . ASN A 1 90 ? 13.091 -21.443 3.463 1.00 47.00 90 ASN A O 1
ATOM 716 N N . THR A 1 91 ? 14.715 -20.228 4.410 1.00 53.91 91 THR A N 1
ATOM 717 C CA . THR A 1 91 ? 14.217 -18.917 4.011 1.00 53.91 91 THR A CA 1
ATOM 718 C C . THR A 1 91 ? 14.470 -18.742 2.518 1.00 53.91 91 THR A C 1
ATOM 720 O O . THR A 1 91 ? 15.631 -18.666 2.124 1.00 53.91 91 THR A O 1
ATOM 723 N N . VAL A 1 92 ? 13.417 -18.713 1.698 1.00 62.16 92 VAL A N 1
ATOM 724 C CA . VAL A 1 92 ? 13.559 -18.400 0.268 1.00 62.16 92 VAL A CA 1
ATOM 725 C C . VAL A 1 92 ? 13.733 -16.890 0.135 1.00 62.16 92 VAL A C 1
ATOM 727 O O . VAL A 1 92 ? 12.878 -16.140 0.613 1.00 62.16 92 VAL A O 1
ATOM 730 N N . ASP A 1 93 ? 14.844 -16.469 -0.470 1.00 82.62 93 ASP A N 1
ATOM 731 C CA . ASP A 1 93 ? 15.096 -15.080 -0.857 1.00 82.62 93 ASP A CA 1
ATOM 732 C C . ASP A 1 93 ? 14.211 -14.729 -2.063 1.00 82.62 93 ASP A C 1
ATOM 734 O O . ASP A 1 93 ? 14.264 -15.385 -3.109 1.00 82.62 93 ASP A O 1
ATOM 738 N N . VAL A 1 94 ? 13.362 -13.710 -1.910 1.00 82.81 94 VAL A N 1
ATOM 739 C CA . VAL A 1 94 ? 12.416 -13.282 -2.949 1.00 82.81 94 VAL A CA 1
ATOM 740 C C . VAL A 1 94 ? 13.131 -12.744 -4.197 1.00 82.81 94 VAL A C 1
ATOM 742 O O . VAL A 1 94 ? 12.681 -13.015 -5.310 1.00 82.81 94 VAL A O 1
ATOM 745 N N . CYS A 1 95 ? 14.289 -12.086 -4.052 1.00 87.06 95 CYS A N 1
ATOM 746 C CA . CYS A 1 95 ? 15.078 -11.601 -5.189 1.00 87.06 95 CYS A CA 1
ATOM 747 C C . CYS A 1 95 ? 15.680 -12.771 -5.991 1.00 87.06 95 CYS A C 1
ATOM 749 O O . CYS A 1 95 ? 15.684 -12.771 -7.229 1.00 87.06 95 CYS A O 1
ATOM 751 N N . GLU A 1 96 ? 16.179 -13.795 -5.289 1.00 87.81 96 GLU A N 1
ATOM 752 C CA . GLU A 1 96 ? 16.709 -15.013 -5.912 1.00 87.81 96 GLU A CA 1
ATOM 753 C C . GLU A 1 96 ? 15.594 -15.781 -6.632 1.00 87.81 96 GLU A C 1
ATOM 755 O O . GLU A 1 96 ? 15.746 -16.192 -7.781 1.00 87.81 96 GLU A O 1
ATOM 760 N N . CYS A 1 97 ? 14.439 -15.912 -5.987 1.00 86.69 97 CYS A N 1
ATOM 761 C CA . CYS A 1 97 ? 13.252 -16.508 -6.579 1.00 86.69 97 CYS A CA 1
ATOM 762 C C . CYS A 1 97 ? 12.816 -15.805 -7.872 1.00 86.69 97 CYS A C 1
ATOM 764 O O . CYS A 1 97 ? 12.582 -16.487 -8.871 1.00 86.69 97 CYS A O 1
ATOM 766 N N . LEU A 1 98 ? 12.726 -14.471 -7.876 1.00 88.50 98 LEU A N 1
ATOM 767 C CA . LEU A 1 98 ? 12.400 -13.699 -9.078 1.00 88.50 98 LEU A CA 1
ATOM 768 C C . LEU A 1 98 ? 13.394 -13.999 -10.202 1.00 88.50 98 LEU A C 1
ATOM 770 O O . LEU A 1 98 ? 13.007 -14.251 -11.340 1.00 88.50 98 LEU A O 1
ATOM 774 N N . THR A 1 99 ? 14.681 -14.059 -9.859 1.00 88.81 99 THR A N 1
ATOM 775 C CA . THR A 1 99 ? 15.751 -14.370 -10.812 1.00 88.81 99 THR A CA 1
ATOM 776 C C . THR A 1 99 ? 15.659 -15.784 -11.378 1.00 88.81 99 THR A C 1
ATOM 778 O O . THR A 1 99 ? 15.975 -15.987 -12.549 1.00 88.81 99 THR A O 1
ATOM 781 N N . ASN A 1 100 ? 15.213 -16.749 -10.577 1.00 89.25 100 ASN A N 1
ATOM 782 C CA . ASN A 1 100 ? 15.125 -18.150 -10.981 1.00 89.25 100 ASN A CA 1
ATOM 783 C C . ASN A 1 100 ? 13.852 -18.476 -11.774 1.00 89.25 100 ASN A C 1
ATOM 785 O O . ASN A 1 100 ? 13.884 -19.374 -12.613 1.00 89.25 100 ASN A O 1
ATOM 789 N N . ASN A 1 101 ? 12.743 -17.782 -11.506 1.00 87.50 101 ASN A N 1
ATOM 790 C CA . ASN A 1 101 ? 11.446 -18.074 -12.124 1.00 87.50 101 ASN A CA 1
ATOM 791 C C . ASN A 1 101 ? 11.146 -17.205 -13.350 1.00 87.50 101 ASN A C 1
ATOM 793 O O . ASN A 1 101 ? 10.354 -17.616 -14.193 1.00 87.50 101 ASN A O 1
ATOM 797 N N . PHE A 1 102 ? 11.792 -16.043 -13.480 1.00 92.12 102 PHE A N 1
ATOM 798 C CA . PHE A 1 102 ? 11.543 -15.117 -14.578 1.00 92.12 102 PHE A CA 1
ATOM 799 C C . PHE A 1 102 ? 12.835 -14.746 -15.301 1.00 92.12 102 PHE A C 1
ATOM 801 O O . PHE A 1 102 ? 13.865 -14.441 -14.693 1.00 92.12 102 PHE A O 1
ATOM 808 N N . SER A 1 103 ? 12.778 -14.742 -16.633 1.00 92.00 103 SER A N 1
ATOM 809 C CA . SER A 1 103 ? 13.854 -14.181 -17.455 1.00 92.00 103 SER A CA 1
ATOM 810 C C . SER A 1 103 ? 13.767 -12.661 -17.429 1.00 92.00 103 SER A C 1
ATOM 812 O O . SER A 1 103 ? 12.674 -12.110 -17.458 1.00 92.00 103 SER A O 1
ATOM 814 N N . ILE A 1 104 ? 14.911 -11.979 -17.381 1.00 93.00 104 ILE A N 1
ATOM 815 C CA . ILE A 1 104 ? 14.925 -10.515 -17.430 1.00 93.00 104 ILE A CA 1
ATOM 816 C C . ILE A 1 104 ? 14.425 -10.031 -18.799 1.00 93.00 104 ILE A C 1
ATOM 818 O O . ILE A 1 104 ? 14.869 -10.531 -19.836 1.00 93.00 104 ILE A O 1
ATOM 822 N N . GLN A 1 105 ? 13.500 -9.075 -18.787 1.00 94.44 105 GLN A N 1
ATOM 823 C CA . GLN A 1 105 ? 12.958 -8.408 -19.971 1.00 94.44 105 GLN A CA 1
ATOM 824 C C . GLN A 1 105 ? 13.387 -6.932 -19.975 1.00 94.44 105 GLN A C 1
ATOM 826 O O . GLN A 1 105 ? 13.791 -6.393 -18.946 1.00 94.44 105 GLN A O 1
ATOM 831 N N . ASP A 1 106 ? 13.357 -6.272 -21.131 1.00 95.88 106 ASP A N 1
ATOM 832 C CA . ASP A 1 106 ? 13.597 -4.827 -21.171 1.00 95.88 106 ASP A CA 1
ATOM 833 C C . ASP A 1 106 ? 12.414 -4.103 -20.51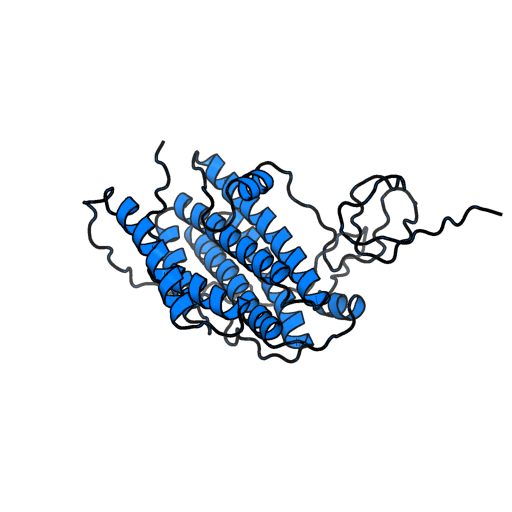2 1.00 95.88 106 ASP A C 1
ATOM 835 O O . ASP A 1 106 ? 11.268 -4.420 -20.818 1.00 95.88 106 ASP A O 1
ATOM 839 N N . VAL A 1 107 ? 12.686 -3.121 -19.646 1.00 96.69 107 VAL A N 1
ATOM 840 C CA . VAL A 1 107 ? 11.637 -2.302 -19.015 1.00 96.69 107 VAL A CA 1
ATOM 841 C C . VAL A 1 107 ? 11.394 -0.997 -19.762 1.00 96.69 107 VAL A C 1
ATOM 843 O O . VAL A 1 107 ? 12.331 -0.243 -20.068 1.00 96.69 107 VAL A O 1
ATOM 846 N N . ASN A 1 108 ? 10.123 -0.704 -20.019 1.00 95.69 108 ASN A N 1
ATOM 847 C CA . ASN A 1 108 ? 9.685 0.558 -20.606 1.00 95.69 108 ASN A CA 1
ATOM 848 C C . ASN A 1 108 ? 9.557 1.669 -19.537 1.00 95.69 108 ASN A C 1
ATOM 850 O O . ASN A 1 108 ? 9.715 1.422 -18.344 1.00 95.69 108 ASN A O 1
ATOM 854 N N . GLU A 1 109 ? 9.320 2.922 -19.941 1.00 94.94 109 GLU A N 1
ATOM 855 C CA . GLU A 1 109 ? 9.255 4.037 -18.977 1.00 94.94 109 GLU A CA 1
ATOM 856 C C . GLU A 1 109 ? 8.075 3.928 -17.999 1.00 94.94 109 GLU A C 1
ATOM 858 O O . GLU A 1 109 ? 8.258 4.216 -16.820 1.00 94.94 109 GLU A O 1
ATOM 863 N N . ALA A 1 110 ? 6.907 3.450 -18.440 1.00 92.38 110 ALA A N 1
ATOM 864 C CA . ALA A 1 110 ? 5.749 3.285 -17.559 1.00 92.38 110 ALA A CA 1
ATOM 865 C C . ALA A 1 110 ? 6.017 2.233 -16.471 1.00 92.38 110 ALA A C 1
ATOM 867 O O . ALA A 1 110 ? 5.645 2.423 -15.318 1.00 92.38 110 ALA A O 1
ATOM 868 N N . GLU A 1 111 ? 6.723 1.154 -16.808 1.00 96.50 111 GLU A N 1
ATOM 869 C CA . GLU A 1 111 ? 7.134 0.123 -15.849 1.00 96.50 111 GLU A CA 1
ATOM 870 C C . GLU A 1 111 ? 8.137 0.655 -14.825 1.00 96.50 111 GLU A C 1
ATOM 872 O O . GLU A 1 111 ? 8.012 0.384 -13.632 1.00 96.50 111 GLU A O 1
ATOM 877 N N . LYS A 1 112 ? 9.109 1.462 -15.264 1.00 97.62 112 LYS A N 1
ATOM 878 C CA . LYS A 1 112 ? 10.071 2.103 -14.354 1.00 97.62 112 LYS A CA 1
ATOM 879 C C . LYS A 1 112 ? 9.372 3.039 -13.379 1.00 97.62 112 LYS A C 1
ATOM 881 O O . LYS A 1 112 ? 9.654 2.991 -12.183 1.00 97.62 112 LYS A O 1
ATOM 886 N N . GLU A 1 113 ? 8.480 3.884 -13.887 1.00 94.00 113 GLU A N 1
ATOM 887 C CA . GLU A 1 113 ? 7.717 4.821 -13.065 1.00 94.00 113 GLU A CA 1
ATOM 888 C C . GLU A 1 113 ? 6.800 4.077 -12.086 1.00 94.00 113 GLU A C 1
ATOM 890 O O . GLU A 1 113 ? 6.768 4.431 -10.909 1.00 94.00 113 GLU A O 1
ATOM 895 N N . ALA A 1 114 ? 6.140 3.001 -12.528 1.00 94.62 114 ALA A N 1
ATOM 896 C CA . ALA A 1 114 ? 5.308 2.159 -11.673 1.00 94.62 114 ALA A CA 1
ATOM 897 C C . ALA A 1 114 ? 6.112 1.516 -10.533 1.00 94.62 114 ALA A C 1
ATOM 899 O O . ALA A 1 114 ? 5.694 1.581 -9.382 1.00 94.62 114 ALA A O 1
ATOM 900 N N . LEU A 1 115 ? 7.289 0.944 -10.815 1.00 98.00 115 LEU A N 1
ATOM 901 C CA . LEU A 1 115 ? 8.136 0.341 -9.778 1.00 98.00 115 LEU A CA 1
ATOM 902 C C . LEU A 1 115 ? 8.615 1.368 -8.746 1.00 98.00 115 LEU A C 1
ATOM 904 O O . LEU A 1 115 ? 8.614 1.083 -7.550 1.00 98.00 115 LEU A O 1
ATOM 908 N N . VAL A 1 116 ? 9.011 2.562 -9.194 1.00 96.56 116 VAL A N 1
ATOM 909 C CA . VAL A 1 116 ? 9.425 3.656 -8.302 1.00 96.56 116 VAL A CA 1
ATOM 910 C C . VAL A 1 116 ? 8.246 4.142 -7.456 1.00 96.56 116 VAL A C 1
ATOM 912 O O . VAL A 1 116 ? 8.404 4.356 -6.257 1.00 96.56 116 VAL A O 1
ATOM 915 N N . PHE A 1 117 ? 7.062 4.284 -8.048 1.00 97.00 117 PHE A N 1
ATOM 916 C CA . PHE A 1 117 ? 5.870 4.715 -7.326 1.00 97.00 117 PHE A CA 1
ATOM 917 C C . PHE A 1 117 ? 5.424 3.682 -6.283 1.00 97.00 117 PHE A C 1
ATOM 919 O O . PHE A 1 117 ? 5.377 4.012 -5.097 1.00 97.00 117 PHE A O 1
ATOM 926 N N . MET A 1 118 ? 5.219 2.422 -6.688 1.00 97.88 118 MET A N 1
ATOM 927 C CA . MET A 1 118 ? 4.783 1.355 -5.776 1.00 97.88 118 MET A CA 1
ATOM 928 C C . MET A 1 118 ? 5.785 1.133 -4.637 1.00 97.88 118 MET A C 1
ATOM 930 O O . MET A 1 118 ? 5.405 0.820 -3.515 1.00 97.88 118 MET A O 1
ATOM 934 N N . ARG A 1 119 ? 7.084 1.353 -4.878 1.00 98.44 119 ARG A N 1
ATOM 935 C CA . ARG A 1 119 ? 8.110 1.275 -3.829 1.00 98.44 119 ARG A CA 1
ATOM 936 C C . ARG A 1 119 ? 7.851 2.252 -2.676 1.00 98.44 119 ARG A C 1
ATOM 938 O O . ARG A 1 119 ? 8.089 1.894 -1.521 1.00 98.44 119 ARG A O 1
ATOM 945 N N . GLU A 1 120 ? 7.412 3.475 -2.971 1.00 97.75 120 GLU A N 1
ATOM 946 C CA . GLU A 1 120 ? 7.079 4.470 -1.946 1.00 97.75 120 GLU A CA 1
ATOM 947 C C . GLU A 1 120 ? 5.639 4.343 -1.429 1.00 97.75 120 GLU A C 1
ATOM 949 O O . GLU A 1 120 ? 5.393 4.695 -0.277 1.00 97.75 120 GLU A O 1
ATOM 954 N N . GLU A 1 121 ? 4.704 3.813 -2.218 1.00 97.88 121 GLU A N 1
ATOM 955 C CA . GLU A 1 121 ? 3.329 3.556 -1.768 1.00 97.88 121 GLU A CA 1
ATOM 956 C C . GLU A 1 121 ? 3.267 2.433 -0.718 1.00 97.88 121 GLU A C 1
ATOM 958 O O . GLU A 1 121 ? 2.707 2.612 0.363 1.00 97.88 121 GLU A O 1
ATOM 963 N N . GLU A 1 122 ? 3.990 1.333 -0.929 1.00 98.44 122 GLU A N 1
ATOM 964 C CA . GLU A 1 122 ? 4.136 0.273 0.082 1.00 98.44 122 GLU A CA 1
ATOM 965 C C . GLU A 1 122 ? 4.833 0.803 1.354 1.00 98.44 122 GLU A C 1
ATOM 967 O O . GLU A 1 122 ? 4.528 0.415 2.488 1.00 98.44 122 GLU A O 1
ATOM 972 N N . LYS A 1 123 ? 5.756 1.766 1.191 1.00 98.44 123 LYS A N 1
ATOM 973 C CA . LYS A 1 123 ? 6.371 2.480 2.320 1.00 98.44 123 LYS A CA 1
ATOM 974 C C . LYS A 1 123 ? 5.360 3.341 3.066 1.00 98.44 123 LYS A C 1
ATOM 976 O O . LYS A 1 123 ? 5.400 3.373 4.296 1.00 98.44 123 LYS A O 1
ATOM 981 N N . LEU A 1 124 ? 4.469 4.033 2.357 1.00 98.31 124 LEU A N 1
ATOM 982 C CA . LEU A 1 124 ? 3.395 4.823 2.954 1.00 98.31 124 LEU A CA 1
ATOM 983 C C . LEU A 1 124 ? 2.537 3.938 3.860 1.00 98.31 124 LEU A C 1
ATOM 985 O O . LEU A 1 124 ? 2.363 4.274 5.034 1.00 98.31 124 LEU A O 1
ATOM 989 N N . ALA A 1 125 ? 2.081 2.791 3.352 1.00 98.06 125 ALA A N 1
ATOM 990 C CA . ALA A 1 125 ? 1.294 1.833 4.120 1.00 98.06 125 ALA A CA 1
ATOM 991 C C . ALA A 1 125 ? 2.046 1.368 5.379 1.00 98.06 125 ALA A C 1
ATOM 993 O O . ALA A 1 125 ? 1.561 1.538 6.505 1.00 98.06 125 ALA A O 1
ATOM 994 N N . ARG A 1 126 ? 3.289 0.888 5.220 1.00 98.62 126 ARG A N 1
ATOM 995 C CA . ARG A 1 126 ? 4.152 0.463 6.336 1.00 98.62 126 ARG A CA 1
ATOM 996 C C . ARG A 1 126 ? 4.278 1.539 7.414 1.00 98.62 126 ARG A C 1
ATOM 998 O O . ARG A 1 126 ? 4.100 1.246 8.601 1.00 98.62 126 ARG A O 1
ATOM 1005 N N . ASP A 1 127 ? 4.614 2.759 7.007 1.00 98.56 127 ASP A N 1
ATOM 1006 C CA . ASP A 1 127 ? 4.929 3.865 7.906 1.00 98.56 127 ASP A CA 1
ATOM 1007 C C . ASP A 1 127 ? 3.683 4.338 8.666 1.00 98.56 127 ASP A C 1
ATOM 1009 O O . ASP A 1 127 ? 3.750 4.554 9.880 1.00 98.56 127 ASP A O 1
ATOM 1013 N N . VAL A 1 128 ? 2.531 4.444 7.991 1.00 98.31 128 VAL A N 1
ATOM 1014 C CA . VAL A 1 128 ? 1.253 4.792 8.636 1.00 98.31 128 VAL A CA 1
ATOM 1015 C C . VAL A 1 128 ? 0.857 3.723 9.656 1.00 98.31 128 VAL A C 1
ATOM 1017 O O . VAL A 1 128 ? 0.486 4.041 10.791 1.00 98.31 128 VAL A O 1
ATOM 1020 N N . TYR A 1 129 ? 0.979 2.441 9.304 1.00 98.38 129 TYR A N 1
ATOM 1021 C CA . TYR A 1 129 ? 0.636 1.350 10.218 1.00 98.38 129 TYR A CA 1
ATOM 1022 C C . TYR A 1 129 ? 1.573 1.292 11.413 1.00 98.38 129 TYR A C 1
ATOM 1024 O O . TYR A 1 129 ? 1.114 1.093 12.538 1.00 98.38 129 TYR A O 1
ATOM 1032 N N . GLN A 1 130 ? 2.867 1.528 11.207 1.00 98.50 130 GLN A N 1
ATOM 1033 C CA . GLN A 1 130 ? 3.806 1.608 12.314 1.00 98.50 130 GLN A CA 1
ATOM 1034 C C . GLN A 1 130 ? 3.447 2.756 13.265 1.00 98.50 130 GLN A C 1
ATOM 1036 O O . GLN A 1 130 ? 3.379 2.543 14.478 1.00 98.50 130 GLN A O 1
ATOM 1041 N N . TYR A 1 131 ? 3.139 3.941 12.731 1.00 98.31 131 TYR A N 1
ATOM 1042 C CA . TYR A 1 131 ? 2.706 5.084 13.533 1.00 98.31 131 TYR A CA 1
ATOM 1043 C C . TYR A 1 131 ? 1.464 4.749 14.380 1.00 98.31 131 TYR A C 1
ATOM 1045 O O . TYR A 1 131 ? 1.431 5.001 15.590 1.00 98.31 131 TYR A O 1
ATOM 1053 N N . PHE A 1 132 ? 0.444 4.117 13.790 1.00 98.44 132 PHE A N 1
ATOM 1054 C CA . PHE A 1 132 ? -0.753 3.717 14.537 1.00 98.44 132 PHE A CA 1
ATOM 1055 C C . PHE A 1 132 ? -0.519 2.566 15.508 1.00 98.44 132 PHE A C 1
ATOM 1057 O O . PHE A 1 132 ? -1.168 2.518 16.558 1.00 98.44 132 PHE A O 1
ATOM 1064 N N . TYR A 1 133 ? 0.409 1.657 15.216 1.00 98.44 133 TYR A N 1
ATOM 1065 C CA . TYR A 1 133 ? 0.799 0.639 16.179 1.00 98.44 133 TYR A CA 1
ATOM 1066 C C . TYR A 1 133 ? 1.440 1.267 17.416 1.00 98.44 133 TYR A C 1
ATOM 1068 O O . TYR A 1 133 ? 1.067 0.906 18.529 1.00 98.44 133 TYR A O 1
ATOM 1076 N N . GLU A 1 134 ? 2.331 2.242 17.256 1.00 98.06 134 GLU A N 1
ATOM 1077 C CA . GLU A 1 134 ? 2.926 2.955 18.391 1.00 98.06 134 GLU A CA 1
ATOM 1078 C C . GLU A 1 134 ? 1.874 3.731 19.189 1.00 98.06 134 GLU A C 1
ATOM 1080 O O . GLU A 1 134 ? 1.864 3.690 20.422 1.00 98.06 134 GLU A O 1
ATOM 1085 N N . LYS A 1 135 ? 0.940 4.389 18.493 1.00 97.81 135 LYS A N 1
ATOM 1086 C CA . LYS A 1 135 ? -0.099 5.213 19.119 1.00 97.81 135 LYS A CA 1
ATOM 1087 C C . LYS A 1 135 ? -1.153 4.400 19.873 1.00 97.81 135 LYS A C 1
ATOM 1089 O O . LYS A 1 135 ? -1.552 4.779 20.974 1.00 97.81 135 LYS A O 1
ATOM 1094 N N . TYR A 1 136 ? -1.636 3.309 19.282 1.00 97.81 136 TYR A N 1
ATOM 1095 C CA . TYR A 1 136 ? -2.782 2.554 19.798 1.00 97.81 136 TYR A CA 1
ATOM 1096 C C . TYR A 1 136 ? -2.421 1.175 20.356 1.00 97.81 136 TYR A C 1
ATOM 1098 O O . TYR A 1 136 ? -3.249 0.560 21.029 1.00 97.81 136 TYR A O 1
ATOM 1106 N N . ASN A 1 137 ? -1.215 0.667 20.078 1.00 97.50 137 ASN A N 1
ATOM 1107 C CA . ASN A 1 137 ? -0.760 -0.683 20.426 1.00 97.50 137 ASN A CA 1
ATOM 1108 C C . ASN A 1 137 ? -1.759 -1.778 19.999 1.00 97.50 137 ASN A C 1
ATOM 1110 O O . ASN A 1 137 ? -2.016 -2.749 20.717 1.00 97.50 137 ASN A O 1
ATOM 1114 N N . TYR A 1 138 ? -2.373 -1.600 18.824 1.00 96.56 138 TYR A N 1
ATOM 1115 C CA . TYR A 1 138 ? -3.401 -2.501 18.313 1.00 96.56 138 TYR A CA 1
ATOM 1116 C C . TYR A 1 138 ? -2.799 -3.493 17.312 1.00 96.56 138 TYR A C 1
ATOM 1118 O O . TYR A 1 138 ? -2.174 -3.116 16.323 1.00 96.56 138 TYR A O 1
ATOM 1126 N N . ARG A 1 139 ? -2.973 -4.793 17.583 1.00 97.06 139 ARG A N 1
ATOM 1127 C CA . ARG A 1 139 ? -2.206 -5.881 16.946 1.00 97.06 139 ARG A CA 1
ATOM 1128 C C . ARG A 1 139 ? -2.297 -5.919 15.418 1.00 97.06 139 ARG A C 1
ATOM 1130 O O . ARG A 1 139 ? -1.353 -6.381 14.782 1.00 97.06 139 ARG A O 1
ATOM 1137 N N . VAL A 1 140 ? -3.427 -5.506 14.843 1.00 97.75 140 VAL A N 1
ATOM 1138 C CA . VAL A 1 140 ? -3.616 -5.534 13.385 1.00 97.75 140 VAL A CA 1
ATOM 1139 C C . VAL A 1 140 ? -2.556 -4.688 12.678 1.00 97.75 140 VAL A C 1
ATOM 1141 O O . VAL A 1 140 ? -1.957 -5.188 11.736 1.00 97.75 140 VAL A O 1
ATOM 1144 N N . PHE A 1 141 ? -2.226 -3.507 13.213 1.00 98.25 141 PHE A N 1
ATOM 1145 C CA . PHE A 1 141 ? -1.233 -2.611 12.631 1.00 98.25 141 PHE A CA 1
ATOM 1146 C C . PHE A 1 141 ? 0.153 -3.263 12.595 1.00 98.25 141 PHE A C 1
ATOM 1148 O O . PHE A 1 141 ? 0.686 -3.461 11.518 1.00 98.25 141 PHE A O 1
ATOM 1155 N N . ASN A 1 142 ? 0.678 -3.757 13.723 1.00 96.31 142 ASN A N 1
ATOM 1156 C CA . ASN A 1 142 ? 1.985 -4.442 13.754 1.00 96.31 142 ASN A CA 1
ATOM 1157 C C . ASN A 1 142 ? 2.051 -5.678 12.844 1.00 96.31 142 ASN A C 1
ATOM 1159 O O . ASN A 1 142 ? 3.079 -5.953 12.232 1.00 96.31 142 ASN A O 1
ATOM 1163 N N . ASN A 1 143 ? 0.970 -6.457 12.753 1.00 90.38 143 ASN A N 1
ATOM 1164 C CA . ASN A 1 143 ? 0.963 -7.612 11.857 1.00 90.38 143 ASN A CA 1
ATOM 1165 C C . ASN A 1 143 ? 1.059 -7.189 10.384 1.00 90.38 143 ASN A C 1
ATOM 1167 O O . ASN A 1 143 ? 1.738 -7.874 9.622 1.00 90.38 143 ASN A O 1
ATOM 1171 N N . ILE A 1 144 ? 0.359 -6.120 10.001 1.00 95.75 144 ILE A N 1
ATOM 1172 C CA . ILE A 1 144 ? 0.289 -5.643 8.618 1.00 95.75 144 ILE A CA 1
ATOM 1173 C C . ILE A 1 144 ? 1.542 -4.836 8.262 1.00 95.75 144 ILE A C 1
ATOM 1175 O O . ILE A 1 144 ? 2.127 -5.118 7.232 1.00 95.75 144 ILE A O 1
ATOM 1179 N N . THR A 1 145 ? 2.100 -4.017 9.164 1.00 96.19 145 THR A N 1
ATOM 1180 C CA . THR A 1 145 ? 3.422 -3.379 8.982 1.00 96.19 145 THR A CA 1
ATOM 1181 C C . THR A 1 145 ? 4.495 -4.386 8.555 1.00 96.19 145 THR A C 1
ATOM 1183 O O . THR A 1 145 ? 5.287 -4.116 7.662 1.00 96.19 145 THR A O 1
ATOM 1186 N N . ARG A 1 146 ? 4.515 -5.588 9.152 1.00 93.31 146 ARG A N 1
ATOM 1187 C CA . ARG A 1 146 ? 5.459 -6.656 8.764 1.00 93.31 146 ARG A CA 1
ATOM 1188 C C . ARG A 1 146 ? 5.201 -7.218 7.365 1.00 93.31 146 ARG A C 1
ATOM 1190 O O . ARG A 1 146 ? 6.113 -7.799 6.784 1.00 93.31 146 ARG A O 1
ATOM 1197 N N . SER A 1 147 ? 3.963 -7.153 6.887 1.00 92.44 147 SER A N 1
ATOM 1198 C CA . SER A 1 147 ? 3.598 -7.525 5.522 1.00 92.44 147 SER A CA 1
ATOM 1199 C C . SER A 1 147 ? 4.062 -6.452 4.545 1.00 92.44 147 SER A C 1
ATOM 1201 O O . SER A 1 147 ? 4.782 -6.798 3.616 1.00 92.44 147 SER A O 1
ATOM 1203 N N . GLU A 1 148 ? 3.785 -5.178 4.832 1.00 96.38 148 GLU A N 1
ATOM 1204 C CA . GLU A 1 148 ? 4.196 -4.055 3.974 1.00 96.38 148 GLU A CA 1
ATOM 1205 C C . GLU A 1 148 ? 5.711 -3.935 3.863 1.00 96.38 148 GLU A C 1
ATOM 1207 O O . GLU A 1 148 ? 6.242 -3.688 2.786 1.00 96.38 148 GLU A O 1
ATOM 1212 N N . THR A 1 149 ? 6.456 -4.228 4.935 1.00 95.19 149 THR A N 1
ATOM 1213 C CA . THR A 1 149 ? 7.9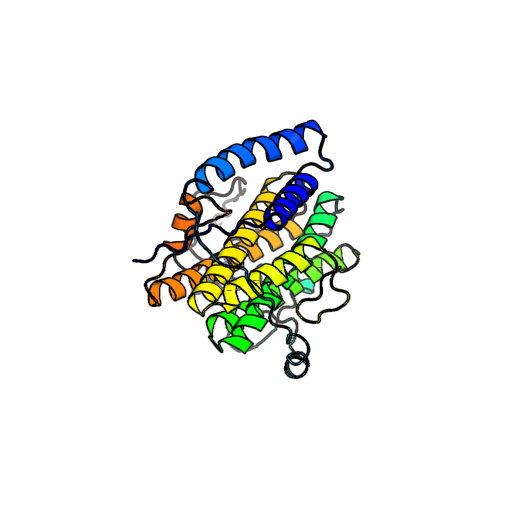19 -4.339 4.839 1.00 95.19 149 THR A CA 1
ATOM 1214 C C . THR A 1 149 ? 8.346 -5.375 3.791 1.00 95.19 149 THR A C 1
ATOM 1216 O O . THR A 1 149 ? 9.296 -5.138 3.051 1.00 95.19 149 THR A O 1
ATOM 1219 N N . ARG A 1 150 ? 7.635 -6.504 3.670 1.00 92.00 150 ARG A N 1
ATOM 1220 C CA . ARG A 1 150 ? 7.944 -7.526 2.656 1.00 92.00 150 ARG A CA 1
ATOM 1221 C C . ARG A 1 150 ? 7.490 -7.115 1.262 1.00 92.00 150 ARG A C 1
ATOM 1223 O O . ARG A 1 150 ? 8.170 -7.458 0.299 1.00 92.00 150 ARG A O 1
ATOM 1230 N N . HIS A 1 151 ? 6.368 -6.410 1.132 1.00 94.06 151 HIS A N 1
ATOM 1231 C CA . HIS A 1 151 ? 5.944 -5.853 -0.154 1.00 94.06 151 HIS A CA 1
ATOM 1232 C C . HIS A 1 151 ? 6.986 -4.858 -0.671 1.00 94.06 151 HIS A C 1
ATOM 1234 O O . HIS A 1 151 ? 7.509 -5.019 -1.773 1.00 94.06 151 HIS A O 1
ATOM 1240 N N . MET A 1 152 ? 7.405 -3.928 0.192 1.00 96.31 152 MET A N 1
ATOM 1241 C CA . MET A 1 152 ? 8.516 -3.015 -0.047 1.00 96.31 152 MET A CA 1
ATOM 1242 C C . MET A 1 152 ? 9.776 -3.753 -0.519 1.00 96.31 152 MET A C 1
ATOM 1244 O O . MET A 1 152 ? 10.360 -3.370 -1.533 1.00 96.31 152 MET A O 1
ATOM 1248 N N . GLU A 1 153 ? 10.227 -4.778 0.210 1.00 93.19 153 GLU A N 1
ATOM 1249 C CA . GLU A 1 153 ? 11.400 -5.590 -0.157 1.00 93.19 153 GLU A CA 1
ATOM 1250 C C . GLU A 1 153 ? 11.223 -6.292 -1.511 1.00 93.19 153 GLU A C 1
ATOM 1252 O O . GLU A 1 153 ? 12.154 -6.332 -2.311 1.00 93.19 153 GLU A O 1
ATOM 1257 N N . THR A 1 154 ? 10.020 -6.787 -1.807 1.00 93.31 154 THR A N 1
ATOM 1258 C CA . THR A 1 154 ? 9.714 -7.451 -3.082 1.00 93.31 154 THR A CA 1
ATOM 1259 C C . THR A 1 154 ? 9.825 -6.477 -4.257 1.00 93.31 154 THR A C 1
ATOM 1261 O O . THR A 1 154 ? 10.428 -6.814 -5.276 1.00 93.31 154 THR A O 1
ATOM 1264 N N . ILE A 1 155 ? 9.322 -5.246 -4.112 1.00 97.19 155 ILE A N 1
ATOM 1265 C CA . ILE A 1 155 ? 9.484 -4.201 -5.133 1.00 97.19 155 ILE A CA 1
ATOM 1266 C C . ILE A 1 155 ? 10.948 -3.770 -5.259 1.00 97.19 155 ILE A C 1
ATOM 1268 O O . ILE A 1 155 ? 11.427 -3.569 -6.375 1.00 97.19 155 ILE A O 1
ATOM 1272 N N . LEU A 1 156 ? 11.691 -3.682 -4.148 1.00 96.62 156 LEU A N 1
ATOM 1273 C CA . LEU A 1 156 ? 13.123 -3.366 -4.186 1.00 96.62 156 LEU A CA 1
ATOM 1274 C C . LEU A 1 156 ? 13.898 -4.371 -5.046 1.00 96.62 156 LEU A C 1
ATOM 1276 O O . LEU A 1 156 ? 14.740 -3.956 -5.838 1.00 96.62 156 LEU A O 1
ATOM 1280 N N . CYS A 1 157 ? 13.572 -5.664 -4.966 1.00 95.56 157 CYS A N 1
ATOM 1281 C CA . CYS A 1 157 ? 14.188 -6.666 -5.834 1.00 95.56 157 CYS A CA 1
ATOM 1282 C C . CYS A 1 157 ? 14.002 -6.342 -7.321 1.00 95.56 157 CYS A C 1
ATOM 1284 O O . CYS A 1 157 ? 14.942 -6.504 -8.094 1.00 95.56 157 CYS A O 1
ATOM 1286 N N . LEU A 1 158 ? 12.819 -5.874 -7.736 1.00 97.00 158 LEU A N 1
ATOM 1287 C CA . LEU A 1 158 ? 12.571 -5.467 -9.123 1.00 97.00 158 LEU A CA 1
ATOM 1288 C C . LEU A 1 158 ? 13.318 -4.172 -9.475 1.00 97.00 158 LEU A C 1
ATOM 1290 O O . LEU A 1 158 ? 13.946 -4.099 -10.530 1.00 97.00 158 LEU A O 1
ATOM 1294 N N . VAL A 1 159 ? 13.317 -3.178 -8.581 1.00 97.81 159 VAL A N 1
ATOM 1295 C CA . VAL A 1 159 ? 14.078 -1.925 -8.744 1.00 97.81 159 VAL A CA 1
ATOM 1296 C C . VAL A 1 159 ? 15.562 -2.222 -8.990 1.00 97.81 159 VAL A C 1
ATOM 1298 O O . VAL A 1 159 ? 16.140 -1.719 -9.954 1.00 97.81 159 VAL A O 1
ATOM 1301 N N . GLU A 1 160 ? 16.172 -3.083 -8.174 1.00 95.88 160 GLU A N 1
ATOM 1302 C CA . GLU A 1 160 ? 17.576 -3.480 -8.317 1.00 95.88 160 GLU A CA 1
ATOM 1303 C C . GLU A 1 160 ? 17.812 -4.337 -9.566 1.00 95.88 160 GLU A C 1
ATOM 1305 O O . GLU A 1 160 ? 18.765 -4.094 -10.313 1.00 95.88 160 GLU A O 1
ATOM 1310 N N . ARG A 1 161 ? 16.928 -5.309 -9.830 1.00 94.94 161 ARG A N 1
ATOM 1311 C CA . ARG A 1 161 ? 16.993 -6.204 -10.996 1.00 94.94 161 ARG A CA 1
ATOM 1312 C C . ARG A 1 161 ? 17.014 -5.437 -12.313 1.00 94.94 161 ARG A C 1
ATOM 1314 O O . ARG A 1 161 ? 17.752 -5.820 -13.220 1.00 94.94 161 ARG A O 1
ATOM 1321 N N . TYR A 1 162 ? 16.254 -4.349 -12.398 1.00 97.44 162 TYR A N 1
ATOM 1322 C CA . TYR A 1 162 ? 16.188 -3.484 -13.574 1.00 97.44 162 TYR A CA 1
ATOM 1323 C C . TYR A 1 162 ? 17.174 -2.308 -13.545 1.00 97.44 162 TYR A C 1
ATOM 1325 O O . TYR A 1 162 ? 17.165 -1.472 -14.450 1.00 97.44 162 TYR A O 1
ATOM 1333 N N . GLY A 1 163 ? 18.060 -2.247 -12.545 1.00 96.69 163 GLY A N 1
ATOM 1334 C CA . GLY A 1 163 ? 19.094 -1.216 -12.437 1.00 96.69 163 GLY A CA 1
ATOM 1335 C C . GLY A 1 163 ? 18.539 0.194 -12.222 1.00 96.69 163 GLY A C 1
ATOM 1336 O O . GLY A 1 163 ? 19.160 1.171 -12.648 1.00 96.69 163 GLY A O 1
ATOM 1337 N N . LEU A 1 164 ? 17.364 0.307 -11.601 1.00 97.44 164 LEU A N 1
ATOM 1338 C CA . LEU A 1 164 ? 16.724 1.578 -11.276 1.00 97.44 164 LEU A CA 1
ATOM 1339 C C . LEU A 1 164 ? 17.309 2.160 -9.983 1.00 97.44 164 LEU A C 1
ATOM 1341 O O . LEU A 1 164 ? 17.917 1.467 -9.170 1.00 97.44 164 LEU A O 1
ATOM 1345 N N . THR A 1 165 ? 17.140 3.467 -9.789 1.00 97.12 165 THR A N 1
ATOM 1346 C CA . THR A 1 165 ? 17.497 4.113 -8.517 1.00 97.12 165 THR A CA 1
ATOM 1347 C C . THR A 1 165 ? 16.348 3.927 -7.527 1.00 97.12 165 THR A C 1
ATOM 1349 O O . THR A 1 165 ? 15.237 4.346 -7.837 1.00 97.12 165 THR A O 1
ATOM 1352 N N . ASP A 1 166 ? 16.601 3.333 -6.353 1.00 97.75 166 ASP A N 1
ATOM 1353 C CA . ASP A 1 166 ? 15.585 3.218 -5.288 1.00 97.75 166 ASP A CA 1
ATOM 1354 C C . ASP A 1 166 ? 15.163 4.621 -4.814 1.00 97.75 166 ASP A C 1
ATOM 1356 O O . ASP A 1 166 ? 16.030 5.390 -4.389 1.00 97.75 166 ASP A O 1
ATOM 1360 N N . PRO A 1 167 ? 13.876 5.000 -4.860 1.00 95.06 167 PRO A N 1
ATOM 1361 C CA . PRO A 1 167 ? 13.430 6.280 -4.310 1.00 95.06 167 PRO A CA 1
ATOM 1362 C C . PRO A 1 167 ? 13.576 6.365 -2.781 1.00 95.06 167 PRO A C 1
ATOM 1364 O O . PRO A 1 167 ? 13.711 7.455 -2.220 1.00 95.06 167 PRO A O 1
ATOM 1367 N N . VAL A 1 168 ? 13.629 5.227 -2.079 1.00 95.31 168 VAL A N 1
ATOM 1368 C CA . VAL A 1 168 ? 13.750 5.164 -0.613 1.00 95.31 168 VAL A CA 1
ATOM 1369 C C . VAL A 1 168 ? 15.217 5.292 -0.185 1.00 95.31 168 VAL A C 1
ATOM 1371 O O . VAL A 1 168 ? 15.834 4.382 0.359 1.00 95.31 168 VAL A O 1
ATOM 1374 N N . GLN A 1 169 ? 15.798 6.471 -0.412 1.00 89.88 169 GLN A N 1
ATOM 1375 C CA . GLN A 1 169 ? 17.179 6.788 -0.011 1.00 89.88 169 GLN A CA 1
ATOM 1376 C C . GLN A 1 169 ? 17.336 6.972 1.507 1.00 89.88 169 GLN A C 1
ATOM 1378 O O . GLN A 1 169 ? 18.416 6.769 2.063 1.00 89.88 169 GLN A O 1
ATOM 1383 N N . ASN A 1 170 ? 16.254 7.370 2.182 1.00 90.88 170 ASN A N 1
ATOM 1384 C CA . ASN A 1 170 ? 16.147 7.377 3.634 1.00 90.88 170 ASN A CA 1
ATOM 1385 C C . ASN A 1 170 ? 14.919 6.556 4.030 1.00 90.88 170 ASN A C 1
ATOM 1387 O O . ASN A 1 170 ? 13.793 6.898 3.673 1.00 90.88 170 ASN A O 1
ATOM 1391 N N . ASN A 1 171 ? 15.149 5.480 4.776 1.00 92.50 171 ASN A N 1
ATOM 1392 C CA . ASN A 1 171 ? 14.095 4.560 5.174 1.00 92.50 171 ASN A CA 1
ATOM 1393 C C . ASN A 1 171 ? 13.433 4.913 6.520 1.00 92.50 171 ASN A C 1
ATOM 1395 O O . ASN A 1 171 ? 12.606 4.144 7.009 1.00 92.50 171 ASN A O 1
ATOM 1399 N N . ASP A 1 172 ? 13.775 6.062 7.107 1.00 95.56 172 ASP A N 1
ATOM 1400 C CA . ASP A 1 172 ? 13.077 6.625 8.261 1.00 95.56 172 ASP A CA 1
ATOM 1401 C C . ASP A 1 172 ? 11.576 6.823 7.973 1.00 95.56 172 ASP A C 1
ATOM 1403 O O . ASP A 1 172 ? 11.157 7.137 6.848 1.00 95.56 172 ASP A O 1
ATOM 1407 N N . TYR A 1 173 ? 10.755 6.663 9.013 1.00 94.06 173 TYR A N 1
ATOM 1408 C CA . TYR A 1 173 ? 9.305 6.780 8.896 1.00 94.06 173 TYR A CA 1
ATOM 1409 C C . TYR A 1 173 ? 8.861 8.198 8.541 1.00 94.06 173 TYR A C 1
ATOM 1411 O O . TYR A 1 173 ? 9.348 9.181 9.103 1.00 94.06 173 TYR A O 1
ATOM 1419 N N . GLY A 1 174 ? 7.913 8.301 7.609 1.00 92.06 174 GLY A N 1
ATOM 1420 C CA . GLY A 1 174 ? 7.345 9.582 7.191 1.00 92.06 174 GLY A CA 1
ATOM 1421 C C . GLY A 1 174 ? 8.222 10.393 6.229 1.00 92.06 174 GLY A C 1
ATOM 1422 O O . GLY A 1 174 ? 7.871 11.528 5.907 1.00 92.06 174 GLY A O 1
ATOM 1423 N N . ILE A 1 175 ? 9.362 9.850 5.785 1.00 94.94 175 ILE A N 1
ATOM 1424 C CA . ILE A 1 175 ? 10.257 10.485 4.808 1.00 94.94 175 ILE A CA 1
ATOM 1425 C C . ILE A 1 175 ? 10.022 9.880 3.422 1.00 94.94 175 ILE A C 1
ATOM 1427 O O . ILE A 1 175 ? 10.192 8.676 3.247 1.00 94.94 175 ILE A O 1
ATOM 1431 N N . PHE A 1 176 ? 9.660 10.718 2.449 1.00 93.00 176 PHE A N 1
ATOM 1432 C CA . PHE A 1 176 ? 9.378 10.311 1.069 1.00 93.00 176 PHE A CA 1
ATOM 1433 C C . PHE A 1 176 ? 10.057 11.259 0.080 1.00 93.00 176 PHE A C 1
ATOM 1435 O O . PHE A 1 176 ? 10.181 12.464 0.334 1.00 93.00 176 PHE A O 1
ATOM 1442 N N . GLN A 1 177 ? 10.491 10.715 -1.052 1.00 93.44 177 GLN A N 1
ATOM 1443 C CA . GLN A 1 177 ? 10.949 11.488 -2.196 1.00 93.44 177 GLN A CA 1
ATOM 1444 C C . GLN A 1 177 ? 9.747 12.076 -2.944 1.00 93.44 177 GLN A C 1
ATOM 1446 O O . GLN A 1 177 ? 9.738 13.280 -3.236 1.00 93.44 177 GLN A O 1
ATOM 1451 N N . ASN A 1 178 ? 8.715 11.267 -3.194 1.00 91.12 178 ASN A N 1
ATOM 1452 C CA . ASN A 1 178 ? 7.448 11.725 -3.746 1.00 91.12 178 ASN A CA 1
ATOM 1453 C C . ASN A 1 178 ? 6.701 12.617 -2.734 1.00 91.12 178 ASN A C 1
ATOM 1455 O O . ASN A 1 178 ? 6.299 12.184 -1.654 1.00 91.12 178 ASN A O 1
ATOM 1459 N N . GLN A 1 179 ? 6.513 13.890 -3.094 1.00 91.56 179 GLN A N 1
ATOM 1460 C CA . GLN A 1 179 ? 5.876 14.879 -2.219 1.00 91.56 179 GLN A CA 1
ATOM 1461 C C . GLN A 1 179 ? 4.369 14.659 -2.056 1.00 91.56 179 GLN A C 1
ATOM 1463 O O . GLN A 1 179 ? 3.818 15.046 -1.029 1.00 91.56 179 GLN A O 1
ATOM 1468 N N . GLU A 1 180 ? 3.707 14.026 -3.024 1.00 84.38 180 GLU A N 1
ATOM 1469 C CA . GLU A 1 180 ? 2.289 13.678 -2.910 1.00 84.38 180 GLU A CA 1
ATOM 1470 C C . GLU A 1 180 ? 2.105 12.586 -1.853 1.00 84.38 180 GLU A C 1
ATOM 1472 O O . GLU A 1 180 ? 1.289 12.746 -0.947 1.00 84.38 180 GLU A O 1
ATOM 1477 N N . LEU A 1 181 ? 2.950 11.547 -1.873 1.00 89.31 181 LEU A N 1
ATOM 1478 C CA . LEU A 1 181 ? 2.962 10.505 -0.838 1.00 89.31 181 LEU A CA 1
ATOM 1479 C C . LEU A 1 181 ? 3.389 11.057 0.532 1.00 89.31 181 LEU A C 1
ATOM 1481 O O . LEU A 1 181 ? 2.827 10.664 1.553 1.00 89.31 181 LEU A O 1
ATOM 1485 N N . ALA A 1 182 ? 4.316 12.023 0.573 1.00 88.19 182 ALA A N 1
ATOM 1486 C CA . ALA A 1 182 ? 4.673 12.718 1.812 1.00 88.19 182 ALA A CA 1
ATOM 1487 C C . ALA A 1 182 ? 3.478 13.458 2.432 1.00 88.19 182 ALA A C 1
ATOM 1489 O O . ALA A 1 182 ? 3.256 13.381 3.643 1.00 88.19 182 ALA A O 1
ATOM 1490 N N . THR A 1 183 ? 2.706 14.175 1.615 1.00 86.56 183 THR A N 1
ATOM 1491 C CA . THR A 1 183 ? 1.494 14.866 2.063 1.00 86.56 183 THR A CA 1
ATOM 1492 C C . THR A 1 183 ? 0.409 13.877 2.470 1.00 86.56 183 THR A C 1
ATOM 1494 O O . THR A 1 183 ? -0.186 14.032 3.539 1.00 86.56 183 THR A O 1
ATOM 1497 N N . LEU A 1 184 ? 0.193 12.830 1.671 1.00 86.81 184 LEU A N 1
ATOM 1498 C CA . LEU A 1 184 ? -0.779 11.786 1.972 1.00 86.81 184 LEU A CA 1
ATOM 1499 C C . LEU A 1 184 ? -0.466 11.118 3.316 1.00 86.81 184 LEU A C 1
ATOM 1501 O O . LEU A 1 184 ? -1.351 11.026 4.160 1.00 86.81 184 LEU A O 1
ATOM 1505 N N . TYR A 1 185 ? 0.798 10.773 3.583 1.00 91.12 185 TYR A N 1
ATOM 1506 C CA . TYR A 1 185 ? 1.231 10.268 4.889 1.00 91.12 185 TYR A CA 1
ATOM 1507 C C . TYR A 1 185 ? 0.781 11.176 6.039 1.00 91.12 185 TYR A C 1
ATOM 1509 O O . TYR A 1 185 ? 0.182 10.692 6.999 1.00 91.12 185 TYR A O 1
ATOM 1517 N N . GLN A 1 186 ? 1.034 12.487 5.942 1.00 90.56 186 GLN A N 1
ATOM 1518 C CA . GLN A 1 186 ? 0.661 13.445 6.991 1.00 90.56 186 GLN A CA 1
ATOM 1519 C C . GLN A 1 186 ? -0.857 13.504 7.198 1.00 90.56 186 GLN A C 1
ATOM 1521 O O . GLN A 1 186 ? -1.320 13.455 8.339 1.00 90.56 186 GLN A O 1
ATOM 1526 N N . ASN A 1 187 ? -1.625 13.552 6.108 1.00 82.94 187 ASN A N 1
ATOM 1527 C CA . ASN A 1 187 ? -3.086 13.595 6.158 1.00 82.94 187 ASN A CA 1
ATOM 1528 C C . ASN A 1 187 ? -3.659 12.324 6.806 1.00 82.94 187 ASN A C 1
ATOM 1530 O O . ASN A 1 187 ? -4.502 12.407 7.702 1.00 82.94 187 ASN A O 1
ATOM 1534 N N . LEU A 1 188 ? -3.149 11.150 6.422 1.00 88.38 188 LEU A N 1
ATOM 1535 C CA . LEU A 1 188 ? -3.609 9.865 6.948 1.00 88.38 188 LEU A CA 1
ATOM 1536 C C . LEU A 1 188 ? -3.299 9.721 8.441 1.00 88.38 188 LEU A C 1
ATOM 1538 O O . LEU A 1 188 ? -4.184 9.326 9.204 1.00 88.38 188 LEU A O 1
ATOM 1542 N N . ILE A 1 189 ? -2.094 10.088 8.904 1.00 92.94 189 ILE A N 1
ATOM 1543 C CA . ILE A 1 189 ? -1.782 10.024 10.342 1.00 92.94 189 ILE A CA 1
ATOM 1544 C C . ILE A 1 189 ? -2.566 11.056 11.159 1.00 92.94 189 ILE A C 1
ATOM 1546 O O . ILE A 1 189 ? -2.891 10.771 12.313 1.00 92.94 189 ILE A O 1
ATOM 1550 N N . GLU A 1 190 ? -2.897 12.226 10.600 1.00 87.31 190 GLU A N 1
ATOM 1551 C CA . GLU A 1 190 ? -3.751 13.228 11.255 1.00 87.31 190 GLU A CA 1
ATOM 1552 C C . GLU A 1 190 ? -5.189 12.709 11.401 1.00 87.31 190 GLU A C 1
ATOM 1554 O O . GLU A 1 190 ? -5.767 12.779 12.494 1.00 87.31 190 GLU A O 1
ATOM 1559 N N . GLN A 1 191 ? -5.738 12.122 10.335 1.00 81.56 191 GLN A N 1
ATOM 1560 C CA . GLN A 1 191 ? -7.076 11.536 10.319 1.00 81.56 191 GLN A CA 1
ATOM 1561 C C . GLN A 1 191 ? -7.180 10.338 11.267 1.00 81.56 191 GLN A C 1
ATOM 1563 O O . GLN A 1 191 ? -8.037 10.305 12.149 1.00 81.56 191 GLN A O 1
ATOM 1568 N N . GLY A 1 192 ? -6.284 9.360 11.146 1.00 87.81 192 GLY A N 1
ATOM 1569 C CA . GLY A 1 192 ? -6.335 8.173 11.994 1.00 87.81 192 GLY A CA 1
ATOM 1570 C C . GLY A 1 192 ? -5.941 8.454 13.443 1.00 87.81 192 GLY A C 1
ATOM 1571 O O . GLY A 1 192 ? -6.282 7.681 14.328 1.00 87.81 192 GLY A O 1
ATOM 1572 N N . SER A 1 193 ? -5.287 9.585 13.731 1.00 94.75 193 SER A N 1
ATOM 1573 C CA . SER A 1 193 ? -4.979 10.006 15.103 1.00 94.75 193 SER A CA 1
ATOM 1574 C C . SER A 1 193 ? -6.197 10.412 15.933 1.00 94.75 193 SER A C 1
ATOM 1576 O O . SER A 1 193 ? -6.060 10.523 17.157 1.00 94.75 193 SER A O 1
ATOM 1578 N N . GLN A 1 194 ? -7.355 10.643 15.307 1.00 90.88 194 GLN A N 1
ATOM 1579 C CA . GLN A 1 194 ? -8.565 11.085 16.001 1.00 90.88 194 GLN A CA 1
ATOM 1580 C C . GLN A 1 194 ? -9.120 9.997 16.933 1.00 90.88 194 GLN A C 1
ATOM 1582 O O . GLN A 1 194 ? -9.497 10.277 18.074 1.00 90.88 194 GLN A O 1
ATOM 1587 N N . SER A 1 195 ? -9.112 8.734 16.498 1.00 94.62 195 SER A N 1
ATOM 1588 C CA . SER A 1 195 ? -9.524 7.589 17.310 1.00 94.62 195 SER A CA 1
ATOM 1589 C C . SER A 1 195 ? -9.011 6.268 16.733 1.00 94.62 195 SER A C 1
ATOM 1591 O O . SER A 1 195 ? -8.600 6.194 15.582 1.00 94.62 195 SER A O 1
ATOM 1593 N N . LEU A 1 196 ? -9.083 5.184 17.516 1.00 97.06 196 LEU A N 1
ATOM 1594 C CA . LEU A 1 196 ? -8.759 3.848 17.004 1.00 97.06 196 LEU A CA 1
ATOM 1595 C C . LEU A 1 196 ? -9.656 3.452 15.816 1.00 97.06 196 LEU A C 1
ATOM 1597 O O . LEU A 1 196 ? -9.173 2.810 14.890 1.00 97.06 196 LEU A O 1
ATOM 1601 N N . ASN A 1 197 ? -10.939 3.831 15.828 1.00 94.31 197 ASN A N 1
ATOM 1602 C CA . ASN A 1 197 ? -11.847 3.531 14.719 1.00 94.31 197 ASN A CA 1
ATOM 1603 C C . ASN A 1 197 ? -11.418 4.285 13.452 1.00 94.31 197 ASN A C 1
ATOM 1605 O O . ASN A 1 197 ? -11.390 3.682 12.383 1.00 94.31 197 ASN A O 1
ATOM 1609 N N . ASP A 1 198 ? -11.000 5.549 13.584 1.00 91.62 198 ASP A N 1
ATOM 1610 C CA . ASP A 1 198 ? -10.473 6.334 12.461 1.00 91.62 198 ASP A CA 1
ATOM 1611 C C . ASP A 1 198 ? -9.163 5.735 11.932 1.00 91.62 198 ASP A C 1
ATOM 1613 O O . ASP A 1 198 ? -8.995 5.610 10.726 1.00 91.62 198 ASP A O 1
ATOM 1617 N N . ALA A 1 199 ? -8.263 5.271 12.805 1.00 96.00 199 ALA A N 1
ATOM 1618 C CA . ALA A 1 199 ? -7.038 4.583 12.387 1.00 96.00 199 ALA A CA 1
ATOM 1619 C C . ALA A 1 199 ? -7.320 3.272 11.633 1.00 96.00 199 ALA A C 1
ATOM 1621 O O . ALA A 1 199 ? -6.633 2.943 10.668 1.00 96.00 199 ALA A O 1
ATOM 1622 N N . LEU A 1 200 ? -8.326 2.504 12.065 1.00 97.12 200 LEU A N 1
ATOM 1623 C CA . LEU A 1 200 ? -8.745 1.282 11.373 1.00 97.12 200 LEU A CA 1
ATOM 1624 C C . LEU A 1 200 ? -9.404 1.593 10.019 1.00 97.12 200 LEU A C 1
ATOM 1626 O O . LEU A 1 200 ? -9.210 0.833 9.072 1.00 97.12 200 LEU A O 1
ATOM 1630 N N . ALA A 1 201 ? -10.155 2.694 9.924 1.00 92.75 201 ALA A N 1
ATOM 1631 C CA . ALA A 1 201 ? -10.736 3.177 8.673 1.00 92.75 201 ALA A CA 1
ATOM 1632 C C . ALA A 1 201 ? -9.662 3.685 7.702 1.00 92.75 201 ALA A C 1
ATOM 1634 O O . ALA A 1 201 ? -9.718 3.342 6.527 1.00 92.75 201 ALA A O 1
ATOM 1635 N N . VAL A 1 202 ? -8.646 4.403 8.194 1.00 95.56 202 VAL A N 1
ATOM 1636 C CA . VAL A 1 202 ? -7.453 4.770 7.413 1.00 95.56 202 VAL A CA 1
ATOM 1637 C C . VAL A 1 202 ? -6.717 3.524 6.925 1.00 95.56 202 VAL A C 1
ATOM 1639 O O . VAL A 1 202 ? -6.302 3.481 5.774 1.00 95.56 202 VAL A O 1
ATOM 1642 N N . GLY A 1 203 ? -6.613 2.484 7.759 1.00 97.06 203 GLY A N 1
ATOM 1643 C CA . GLY A 1 203 ? -6.098 1.185 7.330 1.00 97.06 203 GLY A CA 1
ATOM 1644 C C . GLY A 1 203 ? -6.861 0.625 6.133 1.00 97.06 203 GLY A C 1
ATOM 1645 O O . GLY A 1 203 ? -6.266 0.326 5.112 1.00 97.06 203 GLY A O 1
ATOM 1646 N N . ALA A 1 204 ? -8.190 0.549 6.215 1.00 96.81 204 ALA A N 1
ATOM 1647 C CA . ALA A 1 204 ? -9.004 0.097 5.085 1.00 96.81 204 ALA A CA 1
ATOM 1648 C C . ALA A 1 204 ? -8.885 1.006 3.843 1.00 96.81 204 ALA A C 1
ATOM 1650 O O . ALA A 1 204 ? -8.924 0.492 2.731 1.00 96.81 204 ALA A O 1
ATOM 1651 N N . LEU A 1 205 ? -8.719 2.321 4.027 1.00 95.12 205 LEU A N 1
ATOM 1652 C CA . LEU A 1 205 ? -8.544 3.295 2.946 1.00 95.12 205 LEU A CA 1
ATOM 1653 C C . LEU A 1 205 ? -7.238 3.104 2.174 1.00 95.12 205 LEU A C 1
ATOM 1655 O O . LEU A 1 205 ? -7.254 3.173 0.950 1.00 95.12 205 LEU A O 1
ATOM 1659 N N . ILE A 1 206 ? -6.132 2.856 2.877 1.00 97.25 206 ILE A N 1
ATOM 1660 C CA . ILE A 1 206 ? -4.839 2.586 2.241 1.00 97.25 206 ILE A CA 1
ATOM 1661 C C . ILE A 1 206 ? -4.926 1.312 1.399 1.00 97.25 206 ILE A C 1
ATOM 1663 O O . ILE A 1 206 ? -4.531 1.327 0.243 1.00 97.25 206 ILE A O 1
ATOM 1667 N N . GLU A 1 207 ? -5.510 0.238 1.936 1.00 98.50 207 GLU A N 1
ATOM 1668 C CA . GLU A 1 207 ? -5.640 -1.015 1.180 1.00 98.50 207 GLU A CA 1
ATOM 1669 C C . GLU A 1 207 ? -6.585 -0.888 -0.020 1.00 98.50 207 GLU A C 1
ATOM 1671 O O . GLU A 1 207 ? -6.394 -1.535 -1.043 1.00 98.50 207 GLU A O 1
ATOM 1676 N N . ASP A 1 208 ? -7.632 -0.072 0.095 1.00 97.31 208 ASP A N 1
ATOM 1677 C CA . ASP A 1 208 ? -8.518 0.250 -1.022 1.00 97.31 208 ASP A CA 1
ATOM 1678 C C . ASP A 1 208 ? -7.768 0.987 -2.146 1.00 97.31 208 ASP A C 1
ATOM 1680 O O . ASP A 1 208 ? -7.861 0.597 -3.313 1.00 97.31 208 ASP A O 1
ATOM 1684 N N . LEU A 1 209 ? -6.982 2.006 -1.784 1.00 93.81 209 LEU A N 1
ATOM 1685 C CA . LEU A 1 209 ? -6.132 2.750 -2.713 1.00 93.81 209 LEU A CA 1
ATOM 1686 C C . LEU A 1 209 ? -5.127 1.828 -3.417 1.00 93.81 209 LEU A C 1
ATOM 1688 O O . LEU A 1 209 ? -5.126 1.772 -4.648 1.00 93.81 209 LEU A O 1
ATOM 1692 N N . ASP A 1 210 ? -4.365 1.060 -2.640 1.00 96.69 210 ASP A N 1
ATOM 1693 C CA . ASP A 1 210 ? -3.291 0.190 -3.122 1.00 96.69 210 ASP A CA 1
ATOM 1694 C C . ASP A 1 210 ? -3.816 -0.898 -4.078 1.00 96.69 210 ASP A C 1
ATOM 1696 O O . ASP A 1 210 ? -3.311 -1.075 -5.188 1.00 96.69 210 ASP A O 1
ATOM 1700 N N . ILE A 1 211 ? -4.932 -1.559 -3.727 1.00 96.75 211 ILE A N 1
ATOM 1701 C CA . ILE A 1 211 ? -5.600 -2.520 -4.623 1.00 96.75 211 ILE A CA 1
ATOM 1702 C C . ILE A 1 211 ? -5.980 -1.854 -5.945 1.00 96.75 211 ILE A C 1
ATOM 1704 O O . ILE A 1 211 ? -5.801 -2.437 -7.018 1.00 96.75 211 ILE A O 1
ATOM 1708 N N . ASN A 1 212 ? -6.573 -0.666 -5.871 1.00 95.31 212 ASN A N 1
ATOM 1709 C CA . ASN A 1 212 ? -7.021 0.052 -7.048 1.00 95.31 212 ASN A CA 1
ATOM 1710 C C . ASN A 1 212 ? -5.836 0.452 -7.949 1.00 95.31 212 ASN A C 1
ATOM 1712 O O . ASN A 1 212 ? -5.950 0.325 -9.173 1.00 95.31 212 ASN A O 1
ATOM 1716 N N . ASP A 1 213 ? -4.725 0.914 -7.381 1.00 91.81 213 ASP A N 1
ATOM 1717 C CA . ASP A 1 213 ? -3.562 1.365 -8.146 1.00 91.81 213 ASP A CA 1
ATOM 1718 C C . ASP A 1 213 ? -2.809 0.189 -8.770 1.00 91.81 213 ASP A C 1
ATOM 1720 O O . ASP A 1 213 ? -2.590 0.201 -9.986 1.00 91.81 213 ASP A O 1
ATOM 1724 N N . LEU A 1 214 ? -2.583 -0.895 -8.024 1.00 95.56 214 LEU A N 1
ATOM 1725 C CA . LEU A 1 214 ? -2.028 -2.142 -8.556 1.00 95.56 214 LEU A CA 1
ATOM 1726 C C . LEU A 1 214 ? -2.861 -2.706 -9.714 1.00 95.56 214 LEU A C 1
ATOM 1728 O O . LEU A 1 214 ? -2.320 -2.995 -10.784 1.00 95.56 214 LEU A O 1
ATOM 1732 N N . MET A 1 215 ? -4.185 -2.818 -9.548 1.00 94.12 215 MET A N 1
ATOM 1733 C CA . MET A 1 215 ? -5.065 -3.304 -10.620 1.00 94.12 215 MET A CA 1
ATOM 1734 C C . MET A 1 215 ? -5.022 -2.393 -11.844 1.00 94.12 215 MET A C 1
ATOM 1736 O O . MET A 1 215 ? -4.951 -2.866 -12.976 1.00 94.12 215 MET A O 1
ATOM 1740 N N . THR A 1 216 ? -5.030 -1.081 -11.627 1.00 90.75 216 THR A N 1
ATOM 1741 C CA . THR A 1 216 ? -5.017 -0.105 -12.717 1.00 90.75 216 THR A CA 1
ATOM 1742 C C . THR A 1 216 ? -3.711 -0.153 -13.503 1.00 90.75 216 THR A C 1
ATOM 1744 O O . THR A 1 216 ? -3.735 -0.101 -14.733 1.00 90.75 216 THR A O 1
ATOM 1747 N N . LEU A 1 217 ? -2.578 -0.289 -12.812 1.00 90.75 217 LEU A N 1
ATOM 1748 C CA . LEU A 1 217 ? -1.267 -0.464 -13.425 1.00 90.75 217 LEU A CA 1
ATOM 1749 C C . LEU A 1 217 ? -1.218 -1.763 -14.242 1.00 90.75 217 LEU A C 1
ATOM 1751 O O . LEU A 1 217 ? -0.883 -1.719 -15.430 1.00 90.75 217 LEU A O 1
ATOM 1755 N N . SER A 1 218 ? -1.629 -2.888 -13.647 1.00 91.62 218 SER A N 1
ATOM 1756 C CA . SER A 1 218 ? -1.648 -4.203 -14.303 1.00 91.62 218 SER A CA 1
ATOM 1757 C C . SER A 1 218 ? -2.590 -4.282 -15.510 1.00 91.62 218 SER A C 1
ATOM 1759 O O . SER A 1 218 ? -2.296 -4.987 -16.471 1.00 91.62 218 SER A O 1
ATOM 1761 N N . GLU A 1 219 ? -3.714 -3.565 -15.497 1.00 90.69 219 GLU A N 1
ATOM 1762 C CA . GLU A 1 219 ? -4.717 -3.594 -16.574 1.00 90.69 219 GLU A CA 1
ATOM 1763 C C . GLU A 1 219 ? -4.504 -2.503 -17.640 1.00 90.69 219 GLU A C 1
ATOM 1765 O O . GLU A 1 219 ? -5.191 -2.491 -18.665 1.00 90.69 219 GLU A O 1
ATOM 1770 N N . SER A 1 220 ? -3.543 -1.595 -17.436 1.00 87.69 220 SER A N 1
ATOM 1771 C CA . SER A 1 220 ? -3.296 -0.446 -18.322 1.00 87.69 220 SER A CA 1
ATOM 1772 C C . SER A 1 220 ? -2.884 -0.825 -19.750 1.00 87.69 220 SER A C 1
ATOM 1774 O O . SER A 1 220 ? -3.087 -0.043 -20.680 1.00 87.69 220 SER A O 1
ATOM 1776 N N . GLY A 1 221 ? -2.282 -2.005 -19.926 1.00 89.00 221 GLY A N 1
ATOM 1777 C CA . GLY A 1 221 ? -1.640 -2.428 -21.173 1.00 89.00 221 GLY A CA 1
ATOM 1778 C C . GLY A 1 221 ? -0.269 -1.791 -21.429 1.00 89.00 221 GLY A C 1
ATOM 1779 O O . GLY A 1 221 ? 0.323 -2.065 -22.469 1.00 89.00 221 GLY A O 1
ATOM 1780 N N . ASN A 1 222 ? 0.236 -0.964 -20.504 1.00 90.19 222 ASN A N 1
ATOM 1781 C CA . ASN A 1 222 ? 1.580 -0.375 -20.565 1.00 90.19 222 ASN A CA 1
ATOM 1782 C C . ASN A 1 222 ? 2.610 -1.137 -19.716 1.00 90.19 222 ASN A C 1
ATOM 1784 O O . ASN A 1 222 ? 3.795 -0.822 -19.777 1.00 90.19 222 ASN A O 1
ATOM 1788 N N . ILE A 1 223 ? 2.156 -2.102 -18.916 1.00 92.50 223 ILE A N 1
ATOM 1789 C CA . ILE A 1 223 ? 2.992 -3.014 -18.135 1.00 92.50 223 ILE A CA 1
ATOM 1790 C C . ILE A 1 223 ? 2.728 -4.406 -18.687 1.00 92.50 223 ILE A C 1
ATOM 1792 O O . ILE A 1 223 ? 1.628 -4.937 -18.528 1.00 92.50 223 ILE A O 1
ATOM 1796 N N . ASP A 1 224 ? 3.710 -4.963 -19.381 1.00 92.62 224 ASP A N 1
ATOM 1797 C CA . ASP A 1 224 ? 3.637 -6.301 -19.967 1.00 92.62 224 ASP A CA 1
ATOM 1798 C C . ASP A 1 224 ? 4.760 -7.217 -19.478 1.00 92.62 224 ASP A C 1
ATOM 1800 O O . ASP A 1 224 ? 4.737 -8.417 -19.767 1.00 92.62 224 ASP A O 1
ATOM 1804 N N . ASN A 1 225 ? 5.680 -6.686 -18.669 1.00 96.19 225 ASN A N 1
ATOM 1805 C CA . ASN A 1 225 ? 6.738 -7.467 -18.068 1.00 96.19 225 ASN A CA 1
ATOM 1806 C C . ASN A 1 225 ? 6.205 -8.496 -17.059 1.00 96.19 225 ASN A C 1
ATOM 1808 O O . ASN A 1 225 ? 5.514 -8.167 -16.087 1.00 96.19 225 ASN A O 1
ATOM 1812 N N . GLU A 1 226 ? 6.535 -9.764 -17.302 1.00 95.56 226 GLU A N 1
ATOM 1813 C CA . GLU A 1 226 ? 5.939 -10.901 -16.598 1.00 95.56 226 GLU A CA 1
ATOM 1814 C C . GLU A 1 226 ? 6.271 -10.912 -15.102 1.00 95.56 226 GLU A C 1
ATOM 1816 O O . GLU A 1 226 ? 5.404 -11.250 -14.293 1.00 95.56 226 GLU A O 1
ATOM 1821 N N . ASP A 1 227 ? 7.492 -10.527 -14.713 1.00 95.19 227 ASP A N 1
ATOM 1822 C CA . ASP A 1 227 ? 7.882 -10.538 -13.300 1.00 95.19 227 ASP A CA 1
ATOM 1823 C C . ASP A 1 227 ? 7.263 -9.377 -12.511 1.00 95.19 227 ASP A C 1
ATOM 1825 O O . ASP A 1 227 ? 6.818 -9.577 -11.377 1.00 95.19 227 ASP A O 1
ATOM 1829 N N . ILE A 1 228 ? 7.123 -8.204 -13.136 1.00 96.50 228 ILE A N 1
ATOM 1830 C CA . ILE A 1 228 ? 6.419 -7.047 -12.571 1.00 96.50 228 ILE A CA 1
ATOM 1831 C C . ILE A 1 228 ? 4.947 -7.392 -12.345 1.00 96.50 228 ILE A C 1
ATOM 1833 O O . ILE A 1 228 ? 4.437 -7.219 -11.237 1.00 96.50 228 ILE A O 1
ATOM 1837 N N . LEU A 1 229 ? 4.267 -7.937 -13.360 1.00 95.75 229 LEU A N 1
ATOM 1838 C CA . LEU A 1 229 ? 2.860 -8.329 -13.244 1.00 95.75 229 LEU A CA 1
ATOM 1839 C C . LEU A 1 229 ? 2.651 -9.420 -12.188 1.00 95.75 229 LEU A C 1
ATOM 1841 O O . LEU A 1 229 ? 1.663 -9.381 -11.450 1.00 95.75 229 LEU A O 1
ATOM 1845 N N . ALA A 1 230 ? 3.577 -10.375 -12.081 1.00 93.88 230 ALA A N 1
ATOM 1846 C CA . ALA A 1 230 ? 3.497 -11.419 -11.069 1.00 93.88 230 ALA A CA 1
ATOM 1847 C C . ALA A 1 230 ? 3.648 -10.856 -9.645 1.00 93.88 230 ALA A C 1
ATOM 1849 O O . ALA A 1 230 ? 2.890 -11.241 -8.751 1.00 93.88 230 ALA A O 1
ATOM 1850 N N . VAL A 1 231 ? 4.568 -9.908 -9.432 1.00 95.12 231 VAL A N 1
ATOM 1851 C CA . VAL A 1 231 ? 4.706 -9.204 -8.148 1.00 95.12 231 VAL A CA 1
ATOM 1852 C C . VAL A 1 231 ? 3.464 -8.372 -7.839 1.00 95.12 231 VAL A C 1
ATOM 1854 O O . VAL A 1 231 ? 2.925 -8.499 -6.742 1.00 95.12 231 VAL A O 1
ATOM 1857 N N . PHE A 1 232 ? 2.947 -7.591 -8.791 1.00 95.94 232 PHE A N 1
ATOM 1858 C CA . PHE A 1 232 ? 1.744 -6.776 -8.574 1.00 95.94 232 PHE A CA 1
ATOM 1859 C C . PHE A 1 232 ? 0.527 -7.636 -8.220 1.00 95.94 232 PHE A C 1
ATOM 1861 O O . PHE A 1 232 ? -0.236 -7.291 -7.317 1.00 95.94 232 PHE A O 1
ATOM 1868 N N . GLY A 1 233 ? 0.373 -8.801 -8.854 1.00 94.56 233 GLY A N 1
ATOM 1869 C CA . GLY A 1 233 ? -0.673 -9.760 -8.499 1.00 94.56 233 GLY A CA 1
ATOM 1870 C C . GLY A 1 233 ? -0.567 -10.265 -7.054 1.00 94.56 233 GLY A C 1
ATOM 1871 O O . GLY A 1 233 ? -1.584 -10.389 -6.361 1.00 94.56 233 GLY A O 1
ATOM 1872 N N . GLU A 1 234 ? 0.652 -10.519 -6.575 1.00 92.75 234 GLU A N 1
ATOM 1873 C CA . GLU A 1 234 ? 0.901 -10.966 -5.202 1.00 92.75 234 GLU A CA 1
ATOM 1874 C C . GLU A 1 234 ? 0.696 -9.865 -4.161 1.00 92.75 234 GLU A C 1
ATOM 1876 O O . GLU A 1 234 ? 0.084 -10.144 -3.125 1.00 92.75 234 GLU A O 1
ATOM 1881 N N . LEU A 1 235 ? 1.134 -8.636 -4.450 1.00 95.44 235 LEU A N 1
ATOM 1882 C CA . LEU A 1 235 ? 0.844 -7.458 -3.627 1.00 95.44 235 LEU A CA 1
ATOM 1883 C C . LEU A 1 235 ? -0.668 -7.256 -3.535 1.00 95.44 235 LEU A C 1
ATOM 1885 O O . LEU A 1 235 ? -1.211 -7.331 -2.440 1.00 95.44 235 LEU A O 1
ATOM 1889 N N . THR A 1 236 ? -1.385 -7.237 -4.668 1.00 96.75 236 THR A N 1
ATOM 1890 C CA . THR A 1 236 ? -2.850 -7.058 -4.678 1.00 96.75 236 THR A CA 1
ATOM 1891 C C . THR A 1 236 ? -3.553 -8.135 -3.834 1.00 96.75 236 THR A C 1
ATOM 1893 O O . THR A 1 236 ? -4.554 -7.880 -3.161 1.00 96.75 236 THR A O 1
ATOM 1896 N N . ARG A 1 237 ? -3.050 -9.379 -3.842 1.00 95.94 237 ARG A N 1
ATOM 1897 C CA . ARG A 1 237 ? -3.547 -10.472 -2.983 1.00 95.94 237 ARG A CA 1
ATOM 1898 C C . ARG A 1 237 ? -3.257 -10.221 -1.497 1.00 95.94 237 ARG A C 1
ATOM 1900 O O . ARG A 1 237 ? -4.072 -10.593 -0.642 1.00 95.94 237 ARG A O 1
ATOM 1907 N N . GLY A 1 238 ? -2.098 -9.653 -1.176 1.00 95.94 238 GLY A N 1
ATOM 1908 C CA . GLY A 1 238 ? -1.738 -9.147 0.149 1.00 95.94 238 GLY A CA 1
ATOM 1909 C C . GLY A 1 238 ? -2.732 -8.092 0.627 1.00 95.94 238 GLY A C 1
ATOM 1910 O O . GLY A 1 238 ? -3.434 -8.340 1.613 1.00 95.94 238 GLY A O 1
ATOM 1911 N N . SER A 1 239 ? -2.903 -7.031 -0.151 1.00 98.31 239 SER A N 1
ATOM 1912 C CA . SER A 1 239 ? -3.734 -5.865 0.163 1.00 98.31 239 SER A CA 1
ATOM 1913 C C . SER A 1 239 ? -5.207 -6.242 0.342 1.00 98.31 239 SER A C 1
ATOM 1915 O O . SER A 1 239 ? -5.860 -5.883 1.324 1.00 98.31 239 SER A O 1
ATOM 1917 N N . ARG A 1 240 ? -5.745 -7.154 -0.489 1.00 98.56 240 ARG A N 1
ATOM 1918 C CA . ARG A 1 240 ? -7.094 -7.728 -0.267 1.00 98.56 240 ARG A CA 1
ATOM 1919 C C . ARG A 1 240 ? -7.227 -8.430 1.089 1.00 98.56 240 ARG A C 1
ATOM 1921 O O . ARG A 1 240 ? -8.297 -8.419 1.703 1.00 98.56 240 ARG A O 1
ATOM 1928 N N . ASN A 1 241 ? -6.181 -9.094 1.579 1.00 98.19 241 ASN A N 1
ATOM 1929 C CA . ASN A 1 241 ? -6.202 -9.736 2.897 1.00 98.19 241 ASN A CA 1
ATOM 1930 C C . ASN A 1 241 ? -6.079 -8.732 4.046 1.00 98.19 241 ASN A C 1
ATOM 1932 O O . ASN A 1 241 ? -6.682 -8.954 5.102 1.00 98.19 241 ASN A O 1
ATOM 1936 N N . HIS A 1 242 ? -5.324 -7.656 3.857 1.00 98.50 242 HIS A N 1
ATOM 1937 C CA . HIS A 1 242 ? -5.235 -6.553 4.808 1.00 98.50 242 HIS A CA 1
ATOM 1938 C C . HIS A 1 242 ? -6.557 -5.801 4.908 1.00 98.50 242 HIS A C 1
ATOM 1940 O O . HIS A 1 242 ? -7.065 -5.630 6.017 1.00 98.50 242 HIS A O 1
ATOM 1946 N N . LEU A 1 243 ? -7.205 -5.515 3.776 1.00 98.56 243 LEU A N 1
ATOM 1947 C CA . LEU A 1 243 ? -8.534 -4.909 3.720 1.00 98.56 243 LEU A CA 1
ATOM 1948 C C . LEU A 1 243 ? -9.558 -5.737 4.506 1.00 98.56 243 LEU A C 1
ATOM 1950 O O . LEU A 1 243 ? -10.253 -5.218 5.383 1.00 98.56 243 LEU A O 1
ATOM 1954 N N . ARG A 1 244 ? -9.593 -7.063 4.291 1.00 98.56 244 ARG A N 1
ATOM 1955 C CA . ARG A 1 244 ? -10.416 -7.983 5.103 1.00 98.56 244 ARG A CA 1
ATOM 1956 C C . ARG A 1 244 ? -10.096 -7.870 6.594 1.00 98.56 244 ARG A C 1
ATOM 1958 O O . ARG A 1 244 ? -11.005 -7.942 7.423 1.00 98.56 244 ARG A O 1
ATOM 1965 N N . ALA A 1 245 ? -8.822 -7.727 6.960 1.00 98.38 245 ALA A N 1
ATOM 1966 C CA . ALA A 1 245 ? -8.409 -7.606 8.352 1.00 98.38 245 ALA A CA 1
ATOM 1967 C C . ALA A 1 245 ? -8.870 -6.280 8.975 1.00 98.38 245 ALA A C 1
ATOM 1969 O O . ALA A 1 245 ? -9.444 -6.315 10.066 1.00 98.38 245 ALA A O 1
ATOM 1970 N N . PHE A 1 246 ? -8.681 -5.139 8.311 1.00 98.38 246 PHE A N 1
ATOM 1971 C CA . PHE A 1 246 ? -9.140 -3.841 8.812 1.00 98.38 246 PHE A CA 1
ATOM 1972 C C . PHE A 1 246 ? -10.662 -3.781 8.929 1.00 98.38 246 PHE A C 1
ATOM 1974 O O . PHE A 1 246 ? -11.173 -3.499 10.015 1.00 98.38 246 PHE A O 1
ATOM 1981 N N . VAL A 1 247 ? -11.392 -4.186 7.884 1.00 98.12 247 VAL A N 1
ATOM 1982 C CA . VAL A 1 247 ? -12.864 -4.240 7.895 1.00 98.12 247 VAL A CA 1
ATOM 1983 C C . VAL A 1 247 ? -13.377 -5.160 9.004 1.00 98.12 247 VAL A C 1
ATOM 1985 O O . VAL A 1 247 ? -14.287 -4.802 9.750 1.00 98.12 247 VAL A O 1
ATOM 1988 N N . LYS A 1 248 ? -12.753 -6.327 9.210 1.00 97.88 248 LYS A N 1
ATOM 1989 C CA . LYS A 1 248 ? -13.120 -7.221 10.318 1.00 97.88 248 LYS A CA 1
ATOM 1990 C C . LYS A 1 248 ? -12.910 -6.583 11.695 1.00 97.88 248 LYS A C 1
ATOM 1992 O O . LYS A 1 248 ? -13.648 -6.917 12.622 1.00 97.88 248 LYS A O 1
ATOM 1997 N N . ASN A 1 249 ? -11.896 -5.737 11.870 1.00 97.75 249 ASN A N 1
ATOM 1998 C CA . ASN A 1 249 ? -11.680 -5.030 13.134 1.00 97.75 249 ASN A CA 1
ATOM 1999 C C . ASN A 1 249 ? -12.679 -3.876 13.305 1.00 97.75 249 ASN A C 1
ATOM 2001 O O . ASN A 1 249 ? -13.244 -3.759 14.386 1.00 97.75 249 ASN A O 1
ATOM 2005 N N . LEU A 1 250 ? -12.989 -3.109 12.254 1.00 95.06 250 LEU A N 1
ATOM 2006 C CA . LEU A 1 250 ? -14.048 -2.086 12.282 1.00 95.06 250 LEU A CA 1
ATOM 2007 C C . LEU A 1 250 ? -15.403 -2.675 12.691 1.00 95.06 250 LEU A C 1
ATOM 2009 O O . LEU A 1 250 ? -16.035 -2.195 13.634 1.00 95.06 250 LEU A O 1
ATOM 2013 N N . ASN A 1 251 ? -15.781 -3.798 12.078 1.00 94.81 251 ASN A N 1
ATOM 2014 C CA . ASN A 1 251 ? -17.044 -4.476 12.369 1.00 94.81 251 ASN A CA 1
ATOM 2015 C C . ASN A 1 251 ? -17.146 -4.932 13.838 1.00 94.81 251 ASN A C 1
ATOM 2017 O O . ASN A 1 251 ? -18.245 -4.990 14.390 1.00 94.81 251 ASN A O 1
ATOM 2021 N N . GLN A 1 252 ? -16.022 -5.235 14.507 1.00 94.56 252 GLN A N 1
ATOM 2022 C CA . GLN A 1 252 ? -16.018 -5.576 15.941 1.00 94.56 252 GLN A CA 1
ATOM 2023 C C . GLN A 1 252 ? -16.388 -4.385 16.834 1.00 94.56 252 GLN A C 1
ATOM 2025 O O . GLN A 1 252 ? -16.911 -4.592 17.929 1.00 94.56 252 GLN A O 1
ATOM 2030 N N . TYR A 1 253 ? -16.158 -3.159 16.363 1.00 91.31 253 TYR A N 1
ATOM 2031 C CA . TYR A 1 253 ? -16.570 -1.923 17.028 1.00 91.31 253 TYR A CA 1
ATOM 2032 C C . TYR A 1 253 ? -17.940 -1.415 16.553 1.00 91.31 253 TYR A C 1
ATOM 2034 O O . TYR A 1 253 ? -18.399 -0.374 17.019 1.00 91.31 253 TYR A O 1
ATOM 2042 N N . GLY A 1 254 ? -18.631 -2.165 15.686 1.00 93.25 254 GLY A N 1
ATOM 2043 C CA . GLY A 1 254 ? -19.928 -1.779 15.127 1.00 93.25 254 GLY A CA 1
ATOM 2044 C C . GLY A 1 254 ? -19.846 -0.679 14.066 1.00 93.25 254 GLY A C 1
ATOM 2045 O O . GLY A 1 254 ? -20.879 -0.100 13.732 1.00 93.25 254 GLY A O 1
ATOM 2046 N N . GLU A 1 255 ? -18.642 -0.407 13.560 1.00 91.31 255 GLU A N 1
ATOM 2047 C CA . GLU A 1 255 ? -18.391 0.491 12.435 1.00 91.31 255 GLU A CA 1
ATOM 2048 C C . GLU A 1 255 ? -18.351 -0.304 11.128 1.00 91.31 255 GLU A C 1
ATOM 2050 O O . GLU A 1 255 ? -18.082 -1.505 11.135 1.00 91.31 255 GLU A O 1
ATOM 2055 N N . ASN A 1 256 ? -18.583 0.373 10.005 1.00 89.25 256 ASN A N 1
ATOM 2056 C CA . ASN A 1 256 ? -18.426 -0.189 8.665 1.00 89.25 256 ASN A CA 1
ATOM 2057 C C . ASN A 1 256 ? -17.492 0.706 7.843 1.00 89.25 256 ASN A C 1
ATOM 2059 O O . ASN A 1 256 ? -17.344 1.888 8.145 1.00 89.25 256 ASN A O 1
ATOM 2063 N N . TYR A 1 257 ? -16.920 0.153 6.778 1.00 93.12 257 TYR A N 1
ATOM 2064 C CA . TYR A 1 257 ? -16.150 0.899 5.785 1.00 93.12 257 TYR A CA 1
ATOM 2065 C C . TYR A 1 257 ? -16.874 0.869 4.435 1.00 93.12 257 TYR A C 1
ATOM 2067 O O . TYR A 1 257 ? -17.396 -0.178 4.041 1.00 93.12 257 TYR A O 1
ATOM 2075 N N . ALA A 1 258 ? -16.906 2.010 3.748 1.00 90.50 258 ALA A N 1
ATOM 2076 C CA . ALA A 1 258 ? -17.372 2.131 2.372 1.00 90.50 258 ALA A CA 1
ATOM 2077 C C . ALA A 1 258 ? -16.156 2.437 1.479 1.00 90.50 258 ALA A C 1
ATOM 2079 O O . ALA A 1 258 ? -15.399 3.342 1.832 1.00 90.50 258 ALA A O 1
ATOM 2080 N N . PRO A 1 259 ? -15.954 1.700 0.371 1.00 91.25 259 PRO A N 1
ATOM 2081 C CA . PRO A 1 259 ? -14.810 1.912 -0.504 1.00 91.25 259 PRO A CA 1
ATOM 2082 C C . PRO A 1 259 ? -14.890 3.275 -1.194 1.00 91.25 259 PRO A C 1
ATOM 2084 O O . PRO A 1 259 ? -15.968 3.734 -1.582 1.00 91.25 259 PRO A O 1
ATOM 2087 N N . VAL A 1 260 ? -13.729 3.900 -1.338 1.00 90.38 260 VAL A N 1
ATOM 2088 C CA . VAL A 1 260 ? -13.504 5.189 -1.992 1.00 90.38 260 VAL A CA 1
ATOM 2089 C C . VAL A 1 260 ? -12.949 4.986 -3.404 1.00 90.38 260 VAL A C 1
ATOM 2091 O O . VAL A 1 260 ? -13.383 5.681 -4.324 1.00 90.38 260 VAL A O 1
ATOM 2094 N N . TYR A 1 261 ? -12.033 4.030 -3.589 1.00 88.00 261 TYR A N 1
ATOM 2095 C CA . TYR A 1 261 ? -11.291 3.840 -4.838 1.00 88.00 261 TYR A CA 1
ATOM 2096 C C . TYR A 1 261 ? -11.801 2.649 -5.653 1.00 88.00 261 TYR A C 1
ATOM 2098 O O . TYR A 1 261 ? -12.164 2.809 -6.823 1.00 88.00 261 TYR A O 1
ATOM 2106 N N . ILE A 1 262 ? -11.881 1.457 -5.060 1.00 91.06 262 ILE A N 1
ATOM 2107 C CA . ILE A 1 262 ? -12.448 0.287 -5.730 1.00 91.06 262 ILE A CA 1
ATOM 2108 C C . ILE A 1 262 ? -13.977 0.352 -5.772 1.00 91.06 262 ILE A C 1
ATOM 2110 O O . ILE A 1 262 ? -14.647 0.965 -4.942 1.00 91.06 262 ILE A O 1
ATOM 2114 N N . SER A 1 263 ? -14.572 -0.338 -6.747 1.00 94.19 263 SER A N 1
ATOM 2115 C CA . SER A 1 263 ? -16.033 -0.401 -6.839 1.00 94.19 263 SER A CA 1
ATOM 2116 C C . SER A 1 263 ? -16.660 -1.093 -5.622 1.00 94.19 263 SER A C 1
ATOM 2118 O O . SER A 1 263 ? -16.115 -2.058 -5.079 1.00 94.19 263 SER A O 1
ATOM 2120 N N . GLN A 1 264 ? -17.870 -0.663 -5.255 1.00 95.31 264 GLN A N 1
ATOM 2121 C CA . GLN A 1 264 ? -18.651 -1.269 -4.174 1.00 95.31 264 GLN A CA 1
ATOM 2122 C C . GLN A 1 264 ? -18.849 -2.785 -4.348 1.00 95.31 264 GLN A C 1
ATOM 2124 O O . GLN A 1 264 ? -18.799 -3.524 -3.362 1.00 95.31 264 GLN A O 1
ATOM 2129 N N . ASP A 1 265 ? -19.053 -3.249 -5.584 1.00 97.31 265 ASP A N 1
ATOM 2130 C CA . ASP A 1 265 ? -19.246 -4.669 -5.895 1.00 97.31 265 ASP A CA 1
ATOM 2131 C C . ASP A 1 265 ? -17.954 -5.469 -5.698 1.00 97.31 265 ASP A C 1
ATOM 2133 O O . ASP A 1 265 ? -17.979 -6.555 -5.115 1.00 97.31 265 ASP A O 1
ATOM 2137 N N . TYR A 1 266 ? -16.813 -4.923 -6.129 1.00 97.00 266 TYR A N 1
ATOM 2138 C CA . TYR A 1 266 ? -15.517 -5.574 -5.946 1.00 97.00 266 TYR A CA 1
ATOM 2139 C C . TYR A 1 266 ? -15.116 -5.623 -4.469 1.00 97.00 266 TYR A C 1
ATOM 2141 O O . TYR A 1 266 ? -14.770 -6.691 -3.964 1.00 97.00 266 TYR A O 1
ATOM 2149 N N . PHE A 1 267 ? -15.282 -4.511 -3.745 1.00 97.94 267 PHE A N 1
ATOM 2150 C CA . PHE A 1 267 ? -15.127 -4.463 -2.292 1.00 97.94 267 PHE A CA 1
ATOM 2151 C C . PHE A 1 267 ? -15.980 -5.529 -1.596 1.00 97.94 267 PHE A C 1
ATOM 2153 O O . PHE A 1 267 ? -15.468 -6.310 -0.792 1.00 97.94 267 PHE A O 1
ATOM 2160 N N . ALA A 1 268 ? -17.272 -5.612 -1.934 1.00 97.19 268 ALA A N 1
ATOM 2161 C CA . ALA A 1 268 ? -18.174 -6.614 -1.375 1.00 97.19 268 ALA A CA 1
ATOM 2162 C C . ALA A 1 268 ? -17.717 -8.045 -1.699 1.00 97.19 268 ALA A C 1
ATOM 2164 O O . ALA A 1 268 ? -17.812 -8.919 -0.837 1.00 97.19 268 ALA A O 1
ATOM 2165 N N . GLY A 1 269 ? -17.197 -8.288 -2.904 1.00 97.81 269 GLY A N 1
ATOM 2166 C CA . GLY A 1 269 ? -16.592 -9.566 -3.281 1.00 97.81 269 GLY A CA 1
ATOM 2167 C C . GLY A 1 269 ? -15.393 -9.933 -2.404 1.00 97.81 269 GLY A C 1
ATOM 2168 O O . GLY A 1 269 ? -15.291 -11.074 -1.960 1.00 97.81 269 GLY A O 1
ATOM 2169 N N . ILE A 1 270 ? -14.534 -8.959 -2.087 1.00 97.31 270 ILE A N 1
ATOM 2170 C CA . ILE A 1 270 ? -13.370 -9.149 -1.214 1.00 97.31 270 ILE A CA 1
ATOM 2171 C C . ILE A 1 270 ? -13.814 -9.482 0.212 1.00 97.31 270 ILE A C 1
ATOM 2173 O O . ILE A 1 270 ? -13.433 -10.520 0.754 1.00 97.31 270 ILE A O 1
ATOM 2177 N N . ILE A 1 271 ? -14.623 -8.626 0.842 1.00 97.25 271 ILE A N 1
ATOM 2178 C CA . ILE A 1 271 ? -14.916 -8.754 2.279 1.00 97.25 271 ILE A CA 1
ATOM 2179 C C . ILE A 1 271 ? -15.847 -9.925 2.620 1.00 97.25 271 ILE A C 1
ATOM 2181 O O . ILE A 1 271 ? -15.864 -10.365 3.770 1.00 97.25 271 ILE A O 1
ATOM 2185 N N . ASN A 1 272 ? -16.600 -10.439 1.641 1.00 96.19 272 ASN A N 1
ATOM 2186 C CA . ASN A 1 272 ? -17.491 -11.591 1.813 1.00 96.19 272 ASN A CA 1
ATOM 2187 C C . ASN A 1 272 ? -16.862 -12.925 1.382 1.00 96.19 272 ASN A C 1
ATOM 2189 O O . ASN A 1 272 ? -17.524 -13.959 1.477 1.00 96.19 272 ASN A O 1
ATOM 2193 N N . SER A 1 273 ? -15.612 -12.925 0.914 1.00 94.44 273 SER A N 1
ATOM 2194 C CA . SER A 1 273 ? -14.872 -14.151 0.624 1.00 94.44 273 SER A CA 1
ATOM 2195 C C . SER A 1 273 ? -13.908 -14.507 1.754 1.00 94.44 273 SER A C 1
ATOM 2197 O O . SER A 1 273 ? -13.524 -13.674 2.580 1.00 94.44 273 SER A O 1
ATOM 2199 N N . ASP A 1 274 ? -13.451 -15.757 1.751 1.00 94.19 274 ASP A N 1
ATOM 2200 C CA . ASP A 1 274 ? -12.395 -16.190 2.655 1.00 94.19 274 ASP A CA 1
ATOM 2201 C C . ASP A 1 274 ? -11.076 -15.454 2.387 1.00 94.19 274 ASP A C 1
ATOM 2203 O O . ASP A 1 274 ? -10.821 -14.938 1.294 1.00 94.19 274 ASP A O 1
ATOM 2207 N N . ARG A 1 275 ? -10.221 -15.434 3.417 1.00 92.19 275 ARG A N 1
ATOM 2208 C CA . ARG A 1 275 ? -8.838 -14.964 3.308 1.00 92.19 275 ARG A CA 1
ATOM 2209 C C . ARG A 1 275 ? -8.112 -15.788 2.249 1.00 92.19 275 ARG A C 1
ATOM 2211 O O . ARG A 1 275 ? -8.027 -17.011 2.367 1.00 92.19 275 ARG A O 1
ATOM 2218 N N . GLU A 1 276 ? -7.513 -15.101 1.290 1.00 89.69 276 GLU A N 1
ATOM 2219 C CA . GLU A 1 276 ? -6.771 -15.728 0.206 1.00 89.69 276 GLU A CA 1
ATOM 2220 C C . GLU A 1 276 ? -5.475 -16.332 0.740 1.00 89.69 276 GLU A C 1
ATOM 2222 O O . GLU A 1 276 ? -4.666 -15.659 1.392 1.00 89.69 276 GLU A O 1
ATOM 2227 N N . ARG A 1 277 ? -5.296 -17.625 0.470 1.00 82.75 277 ARG A N 1
ATOM 2228 C CA . ARG A 1 277 ? -4.073 -18.368 0.754 1.00 82.75 277 ARG A CA 1
ATOM 2229 C C . ARG A 1 277 ? -3.284 -18.460 -0.541 1.00 82.75 277 ARG A C 1
ATOM 2231 O O . ARG A 1 277 ? -3.853 -18.651 -1.604 1.00 82.75 277 ARG A O 1
ATOM 2238 N N . GLY A 1 278 ? -1.979 -18.288 -0.440 1.00 64.94 278 GLY A N 1
ATOM 2239 C CA . GLY A 1 278 ? -1.075 -18.446 -1.562 1.00 64.94 278 GLY A CA 1
ATOM 2240 C C . GLY A 1 278 ? 0.177 -19.136 -1.070 1.00 64.94 278 GLY A C 1
ATOM 2241 O O . GLY A 1 278 ? 0.595 -18.939 0.073 1.00 64.94 278 GLY A O 1
ATOM 2242 N N . THR A 1 279 ? 0.767 -19.943 -1.938 1.00 58.78 279 THR A N 1
ATOM 2243 C CA . THR A 1 279 ? 2.119 -20.462 -1.743 1.00 58.78 279 THR A CA 1
ATOM 2244 C C . THR A 1 279 ? 3.159 -19.332 -1.902 1.00 58.78 279 THR A C 1
ATOM 2246 O O . THR A 1 279 ? 4.288 -19.466 -1.443 1.00 58.78 279 THR A O 1
ATOM 2249 N N . GLY A 1 280 ? 2.740 -18.174 -2.435 1.00 59.84 280 GLY A N 1
ATOM 2250 C CA . GLY A 1 280 ? 3.581 -17.020 -2.745 1.00 59.84 280 GLY A CA 1
ATOM 2251 C C . GLY A 1 280 ? 4.290 -17.211 -4.083 1.00 59.84 280 GLY A C 1
ATOM 2252 O O . GLY A 1 280 ? 4.485 -18.350 -4.511 1.00 59.84 280 GLY A O 1
ATOM 2253 N N . LEU A 1 281 ? 4.719 -16.105 -4.707 1.00 67.81 281 LEU A N 1
ATOM 2254 C CA . LEU A 1 281 ? 5.530 -16.086 -5.941 1.00 67.81 281 LEU A CA 1
ATOM 2255 C C . LEU A 1 281 ? 6.708 -17.073 -5.911 1.00 67.81 281 LEU A C 1
ATOM 2257 O O . LEU A 1 281 ? 7.151 -17.579 -6.935 1.00 67.81 281 LEU A O 1
ATOM 2261 N N . CYS A 1 282 ? 7.203 -17.321 -4.700 1.00 65.75 282 CYS A N 1
ATOM 2262 C CA . CYS A 1 282 ? 8.455 -17.994 -4.401 1.00 65.75 282 CYS A CA 1
ATOM 2263 C C . CYS A 1 282 ? 8.296 -19.290 -3.624 1.00 65.75 282 CYS A C 1
ATOM 2265 O O . CYS A 1 282 ? 9.259 -19.769 -3.023 1.00 65.75 282 CYS A O 1
ATOM 2267 N N . ALA A 1 283 ? 7.101 -19.877 -3.610 1.00 56.59 283 ALA A N 1
ATOM 2268 C CA . ALA A 1 283 ? 7.025 -21.266 -3.205 1.00 56.59 283 ALA A CA 1
ATOM 2269 C C . ALA A 1 283 ? 7.782 -22.135 -4.195 1.00 56.59 283 ALA A C 1
ATOM 2271 O O . ALA A 1 283 ? 7.572 -22.045 -5.402 1.00 56.59 283 ALA A O 1
ATOM 2272 N N . GLU A 1 284 ? 8.631 -23.010 -3.659 1.00 44.44 284 GLU A N 1
ATOM 2273 C CA . GLU A 1 284 ? 9.253 -24.071 -4.433 1.00 44.44 284 GLU A CA 1
ATOM 2274 C C . GLU A 1 284 ? 8.178 -24.773 -5.280 1.00 44.44 284 GLU A C 1
ATOM 2276 O O . GLU A 1 284 ? 7.207 -25.332 -4.744 1.00 44.44 284 GLU A O 1
ATOM 2281 N N . ALA A 1 285 ? 8.365 -24.743 -6.604 1.00 39.62 285 ALA A N 1
ATOM 2282 C CA . ALA A 1 285 ? 7.715 -25.646 -7.541 1.00 39.62 285 ALA A CA 1
ATOM 2283 C C . ALA A 1 285 ? 8.088 -27.077 -7.123 1.00 39.62 285 ALA A C 1
ATOM 2285 O O . ALA A 1 285 ? 9.136 -27.607 -7.485 1.00 39.62 285 ALA A O 1
ATOM 2286 N N . GLY A 1 286 ? 7.289 -27.656 -6.230 1.00 41.22 286 GLY A N 1
ATOM 2287 C CA . GLY A 1 286 ? 7.683 -28.855 -5.492 1.00 41.22 286 GLY A CA 1
ATOM 2288 C C . GLY A 1 286 ? 7.101 -28.988 -4.088 1.00 41.22 286 GLY A C 1
ATOM 2289 O O . GLY A 1 286 ? 7.393 -29.979 -3.416 1.00 41.22 286 GLY A O 1
ATOM 2290 N N . SER A 1 287 ? 6.246 -28.067 -3.632 1.00 37.97 287 SER A N 1
ATOM 2291 C CA . SER A 1 287 ? 5.407 -28.335 -2.462 1.00 37.97 287 SER A CA 1
ATOM 2292 C C . SER A 1 287 ? 4.452 -29.487 -2.790 1.00 37.97 287 SER A C 1
ATOM 2294 O O . SER A 1 287 ? 3.392 -29.312 -3.381 1.00 37.97 287 SER A O 1
ATOM 2296 N N . ASN A 1 288 ? 4.902 -30.696 -2.438 1.00 35.03 288 ASN A N 1
ATOM 2297 C CA . ASN A 1 288 ? 4.159 -31.947 -2.439 1.00 35.03 288 ASN A CA 1
ATOM 2298 C C . ASN A 1 288 ? 2.700 -31.663 -2.068 1.00 35.03 288 ASN A C 1
ATOM 2300 O O . ASN A 1 288 ? 2.394 -31.404 -0.899 1.00 35.03 288 ASN A O 1
ATOM 2304 N N . CYS A 1 289 ? 1.811 -31.723 -3.062 1.00 36.19 289 CYS A N 1
ATOM 2305 C CA . CYS A 1 289 ? 0.386 -31.836 -2.815 1.00 36.19 289 CYS A CA 1
ATOM 2306 C C . CYS A 1 289 ? 0.237 -33.005 -1.842 1.00 36.19 289 CYS A C 1
ATOM 2308 O O . CYS A 1 289 ? 0.710 -34.113 -2.121 1.00 36.19 289 CYS A O 1
ATOM 2310 N N . GLN A 1 290 ? -0.302 -32.749 -0.648 1.00 37.72 290 GLN A N 1
ATOM 2311 C CA . GLN A 1 290 ? -0.513 -33.814 0.323 1.00 37.72 290 GLN A CA 1
ATOM 2312 C C . GLN A 1 290 ? -1.355 -34.885 -0.374 1.00 37.72 290 GLN A C 1
ATOM 2314 O O . GLN A 1 290 ? -2.492 -34.610 -0.739 1.00 37.72 290 GLN A O 1
ATOM 2319 N N . ASN A 1 291 ? -0.741 -36.060 -0.575 1.00 38.56 291 ASN A N 1
ATOM 2320 C CA . ASN A 1 291 ? -1.161 -37.211 -1.392 1.00 38.56 291 ASN A CA 1
ATOM 2321 C C . ASN A 1 291 ? -0.402 -37.401 -2.716 1.00 38.56 291 ASN A C 1
ATOM 2323 O O . ASN A 1 291 ? -1.053 -37.525 -3.739 1.00 38.56 291 ASN A O 1
ATOM 2327 N N . ASN A 1 292 ? 0.936 -37.520 -2.695 1.00 36.66 292 ASN A N 1
ATOM 2328 C CA . ASN A 1 292 ? 1.750 -38.277 -3.675 1.00 36.66 292 ASN A CA 1
ATOM 2329 C C . ASN A 1 292 ? 1.173 -38.348 -5.112 1.00 36.66 292 ASN A C 1
ATOM 2331 O O . ASN A 1 292 ? 0.984 -39.431 -5.671 1.00 36.66 292 ASN A O 1
ATOM 2335 N N . GLN A 1 293 ? 0.829 -37.197 -5.679 1.00 38.88 293 GLN A N 1
ATOM 2336 C CA . GLN A 1 293 ? 0.340 -37.056 -7.039 1.00 38.88 293 GLN A CA 1
ATOM 2337 C C . GLN A 1 293 ? 1.159 -35.933 -7.655 1.00 38.88 293 GLN A C 1
ATOM 2339 O O . GLN A 1 293 ? 1.041 -34.772 -7.275 1.00 38.88 293 GLN A O 1
ATOM 2344 N N . ASN A 1 294 ? 2.053 -36.318 -8.566 1.00 35.00 294 ASN A N 1
ATOM 2345 C CA . ASN A 1 294 ? 2.821 -35.388 -9.378 1.00 35.00 294 ASN A CA 1
ATOM 2346 C C . ASN A 1 294 ? 1.848 -34.651 -10.307 1.00 35.00 294 ASN A C 1
ATOM 2348 O O . ASN A 1 294 ? 1.462 -35.203 -11.338 1.00 35.00 294 ASN A O 1
ATOM 2352 N N . CYS A 1 295 ? 1.449 -33.425 -9.966 1.00 39.56 295 CYS A N 1
ATOM 2353 C CA . CYS A 1 295 ? 0.795 -32.541 -10.927 1.00 39.56 295 CYS A CA 1
ATOM 2354 C C . CYS A 1 295 ? 1.925 -31.904 -11.773 1.00 39.56 295 CYS A C 1
ATOM 2356 O O . CYS A 1 295 ? 2.710 -31.099 -11.283 1.00 39.56 295 CYS A O 1
ATOM 2358 N N . THR A 1 296 ? 2.096 -32.369 -13.016 1.00 34.66 296 THR A N 1
ATOM 2359 C CA . THR A 1 296 ? 3.114 -31.872 -13.960 1.00 34.66 296 THR A CA 1
ATOM 2360 C C . THR A 1 296 ? 2.518 -30.751 -14.809 1.00 34.66 296 THR A C 1
ATOM 2362 O O . THR A 1 296 ? 1.730 -31.028 -15.716 1.00 34.66 296 THR A O 1
ATOM 2365 N N . GLY A 1 297 ? 2.881 -29.502 -14.526 1.00 37.09 297 GLY A N 1
ATOM 2366 C CA . GLY A 1 297 ? 2.549 -28.346 -15.355 1.00 37.09 297 GLY A CA 1
ATOM 2367 C C . GLY A 1 297 ? 3.544 -27.213 -15.114 1.00 37.09 297 GLY A C 1
ATOM 2368 O O . GLY A 1 297 ? 3.826 -26.891 -13.966 1.00 37.09 297 GLY A O 1
ATOM 2369 N N . ASP A 1 298 ? 4.070 -26.626 -16.188 1.00 34.28 298 ASP A N 1
ATOM 2370 C CA . ASP A 1 298 ? 5.089 -25.565 -16.154 1.00 34.28 298 ASP A CA 1
ATOM 2371 C C . ASP A 1 298 ? 4.467 -24.164 -15.963 1.00 34.28 298 ASP A C 1
ATOM 2373 O O . ASP A 1 298 ? 4.806 -23.219 -16.669 1.00 34.28 298 ASP A O 1
ATOM 2377 N N . GLY A 1 299 ? 3.506 -24.020 -15.045 1.00 34.34 299 GLY A N 1
ATOM 2378 C CA . GLY A 1 299 ? 2.845 -22.740 -14.769 1.00 34.34 299 GLY A CA 1
ATOM 2379 C C . GLY A 1 299 ? 2.586 -22.522 -13.276 1.00 34.34 299 GLY A C 1
ATOM 2380 O O . GLY A 1 299 ? 2.499 -23.504 -12.534 1.00 34.34 299 GLY A O 1
ATOM 2381 N N . PRO A 1 300 ? 2.429 -21.264 -12.819 1.00 34.91 300 PRO A N 1
ATOM 2382 C CA . PRO A 1 300 ? 2.160 -20.926 -11.422 1.00 34.91 300 PRO A CA 1
ATOM 2383 C C . PRO A 1 300 ? 0.693 -21.239 -11.075 1.00 34.91 300 PRO A C 1
ATOM 2385 O O . PRO A 1 300 ? -0.137 -20.356 -10.883 1.00 34.91 300 PRO A O 1
ATOM 2388 N N . GLY A 1 301 ? 0.334 -22.522 -11.080 1.00 34.44 301 GLY A N 1
ATOM 2389 C CA . GLY A 1 301 ? -0.980 -23.006 -10.668 1.00 34.44 301 GLY A CA 1
ATOM 2390 C C . GLY A 1 301 ? -1.037 -23.233 -9.158 1.00 34.44 301 GLY A C 1
ATOM 2391 O O . GLY A 1 301 ? -0.105 -23.778 -8.571 1.00 34.44 301 GLY A O 1
ATOM 2392 N N . THR A 1 302 ? -2.139 -22.835 -8.522 1.00 36.69 302 THR A N 1
ATOM 2393 C CA . THR A 1 302 ? -2.394 -23.072 -7.096 1.00 36.69 302 THR A CA 1
ATOM 2394 C C . THR A 1 302 ? -2.890 -24.500 -6.840 1.00 36.69 302 THR A C 1
ATOM 2396 O O . THR A 1 302 ? -3.706 -25.042 -7.584 1.00 36.69 302 THR A O 1
ATOM 2399 N N . CYS A 1 303 ? -2.433 -25.109 -5.743 1.00 35.53 303 CYS A N 1
ATOM 2400 C CA . CYS A 1 303 ? -2.812 -26.460 -5.306 1.00 35.53 303 CYS A CA 1
ATOM 2401 C C . CYS A 1 303 ? -4.127 -26.499 -4.501 1.00 35.53 303 CYS A C 1
ATOM 2403 O O . CYS A 1 303 ? -4.241 -27.287 -3.562 1.00 35.53 303 CYS A O 1
ATOM 2405 N N . ASP A 1 304 ? -5.101 -25.642 -4.814 1.00 35.50 304 ASP A N 1
ATOM 2406 C CA . ASP A 1 304 ? -6.303 -25.484 -3.976 1.00 35.50 304 ASP A CA 1
ATOM 2407 C C . ASP A 1 304 ? -7.530 -26.268 -4.458 1.00 35.50 304 ASP A C 1
ATOM 2409 O O . ASP A 1 304 ? -8.582 -26.207 -3.820 1.00 35.50 304 ASP A O 1
ATOM 2413 N N . GLN A 1 305 ? -7.422 -27.064 -5.524 1.00 38.16 305 GLN A N 1
ATOM 2414 C CA . GLN A 1 305 ? -8.484 -27.988 -5.927 1.00 38.16 305 GLN A CA 1
ATOM 2415 C C . GLN A 1 305 ? -7.892 -29.317 -6.390 1.00 38.16 305 GLN A C 1
ATOM 2417 O O . GLN A 1 305 ? -6.842 -29.355 -7.029 1.00 38.16 305 GLN A O 1
ATOM 2422 N N . GLU A 1 306 ? -8.556 -30.409 -6.004 1.00 33.06 306 GLU A N 1
ATOM 2423 C CA . GLU A 1 306 ? -8.239 -31.779 -6.405 1.00 33.06 306 GLU A CA 1
ATOM 2424 C C . GLU A 1 306 ? -7.872 -31.811 -7.900 1.00 33.06 306 GLU A C 1
ATOM 2426 O O . GLU A 1 306 ? -8.652 -31.330 -8.721 1.00 33.06 306 GLU A O 1
ATOM 2431 N N . CYS A 1 307 ? -6.679 -32.326 -8.244 1.00 39.41 307 CYS A N 1
ATOM 2432 C CA . CYS A 1 307 ? -6.192 -32.484 -9.622 1.00 39.41 307 CYS A CA 1
ATOM 2433 C C . CYS A 1 307 ? -7.107 -33.476 -10.390 1.00 39.41 307 CYS A C 1
ATOM 2435 O O . CYS A 1 307 ? -6.756 -34.626 -10.647 1.00 39.41 307 CYS A O 1
ATOM 2437 N N . ASP A 1 308 ? -8.302 -33.026 -10.757 1.00 34.78 308 ASP A N 1
ATOM 2438 C CA . ASP A 1 308 ? -9.242 -33.610 -11.701 1.00 34.78 308 ASP A CA 1
ATOM 2439 C C . ASP A 1 308 ? -9.120 -32.746 -12.965 1.00 34.78 308 ASP A C 1
ATOM 2441 O O . ASP A 1 308 ? -9.545 -31.593 -13.030 1.00 34.78 308 ASP A O 1
ATOM 2445 N N . GLY A 1 309 ? -8.437 -33.288 -13.974 1.00 37.47 309 GLY A N 1
ATOM 2446 C CA . GLY A 1 309 ? -8.150 -32.617 -15.243 1.00 37.47 309 GLY A CA 1
ATOM 2447 C C . GLY A 1 309 ? -9.372 -32.406 -16.144 1.00 37.47 309 GLY A C 1
ATOM 2448 O O . GLY A 1 309 ? -9.263 -32.633 -17.352 1.00 37.47 309 GLY A O 1
ATOM 2449 N N . THR A 1 310 ? -10.534 -32.029 -15.601 1.00 30.59 310 THR A N 1
ATOM 2450 C CA . THR A 1 310 ? -11.746 -31.745 -16.386 1.00 30.59 310 THR A CA 1
ATOM 2451 C C . THR A 1 310 ? -12.272 -30.317 -16.287 1.00 30.59 310 THR A C 1
ATOM 2453 O O . THR A 1 310 ? -13.227 -29.990 -16.994 1.00 30.59 310 THR A O 1
ATOM 2456 N N . GLN A 1 311 ? -11.640 -29.427 -15.518 1.00 34.41 311 GLN A N 1
ATOM 2457 C CA . GLN A 1 311 ? -12.134 -28.054 -15.383 1.00 34.41 311 GLN A CA 1
ATOM 2458 C C . GLN A 1 311 ? -11.358 -27.055 -16.250 1.00 34.41 311 GLN A C 1
ATOM 2460 O O . GLN A 1 311 ? -10.131 -26.983 -16.225 1.00 34.41 311 GLN A O 1
ATOM 2465 N N . GLN A 1 312 ? -12.102 -26.286 -17.053 1.00 30.47 312 GLN A N 1
ATOM 2466 C CA . GLN A 1 312 ? -11.579 -25.140 -17.792 1.00 30.47 312 GLN A CA 1
ATOM 2467 C C . GLN A 1 312 ? -11.170 -24.060 -16.787 1.00 30.47 312 GLN A C 1
ATOM 2469 O O . GLN A 1 312 ? -12.018 -23.541 -16.063 1.00 30.47 312 GLN A O 1
ATOM 2474 N N . GLY A 1 313 ? -9.878 -23.729 -16.746 1.00 34.84 313 GLY A N 1
ATOM 2475 C CA . GLY A 1 313 ? -9.389 -22.589 -15.978 1.00 34.84 313 GLY A CA 1
ATOM 2476 C C . GLY A 1 313 ? -10.048 -21.293 -16.455 1.00 34.84 313 GLY A C 1
ATOM 2477 O O . GLY A 1 313 ? -10.256 -21.095 -17.650 1.00 34.84 313 GLY A O 1
ATOM 2478 N N . THR A 1 314 ? -10.367 -20.400 -15.522 1.00 32.75 314 THR A N 1
ATOM 2479 C CA . THR A 1 314 ? -10.909 -19.059 -15.802 1.00 32.75 314 THR A CA 1
ATOM 2480 C C . THR A 1 314 ? -9.831 -18.049 -16.221 1.00 32.75 314 THR A C 1
ATOM 2482 O O . THR A 1 314 ? -10.113 -16.861 -16.346 1.00 32.75 314 THR A O 1
ATOM 2485 N N . GLY A 1 315 ? -8.601 -18.509 -16.471 1.00 32.22 315 GLY A N 1
ATOM 2486 C CA . GLY A 1 315 ? -7.522 -17.718 -17.055 1.00 32.22 315 GLY A CA 1
ATOM 2487 C C . GLY A 1 315 ? -7.600 -17.715 -18.581 1.00 32.22 315 GLY A C 1
ATOM 2488 O O . GLY A 1 315 ? -7.816 -18.749 -19.209 1.00 32.22 315 GLY A O 1
ATOM 2489 N N . ASN A 1 316 ? -7.396 -16.553 -19.195 1.00 31.45 316 ASN A N 1
ATOM 2490 C CA . ASN A 1 316 ? -7.518 -16.340 -20.639 1.00 31.45 316 ASN A CA 1
ATOM 2491 C C . ASN A 1 316 ? -6.323 -16.893 -21.454 1.00 31.45 316 ASN A C 1
ATOM 2493 O O . ASN A 1 316 ? -5.955 -16.336 -22.485 1.00 31.45 316 ASN A O 1
ATOM 2497 N N . GLN A 1 317 ? -5.698 -17.983 -21.001 1.00 33.50 317 GLN A N 1
ATOM 2498 C CA . GLN A 1 317 ? -4.597 -18.648 -21.695 1.00 33.50 317 GLN A CA 1
ATOM 2499 C C . GLN A 1 317 ? -4.903 -20.140 -21.864 1.00 33.50 317 GLN A C 1
ATOM 2501 O O . GLN A 1 317 ? -5.159 -20.868 -20.905 1.00 33.50 317 GLN A O 1
ATOM 2506 N N . GLN A 1 318 ? -4.904 -20.601 -23.117 1.00 27.67 318 GLN A N 1
ATOM 2507 C CA . GLN A 1 318 ? -5.098 -22.008 -23.460 1.00 27.67 318 GLN A CA 1
ATOM 2508 C C . GLN A 1 318 ? -3.853 -22.817 -23.077 1.00 27.67 318 GLN A C 1
ATOM 2510 O O . GLN A 1 318 ? -2.842 -22.779 -23.772 1.00 27.67 318 GLN A O 1
ATOM 2515 N N . GLY A 1 319 ? -3.938 -23.594 -21.998 1.00 33.38 319 GLY A N 1
ATOM 2516 C CA . GLY A 1 319 ? -2.942 -24.617 -21.684 1.00 33.38 319 GLY A CA 1
ATOM 2517 C C . GLY A 1 319 ? -3.047 -25.811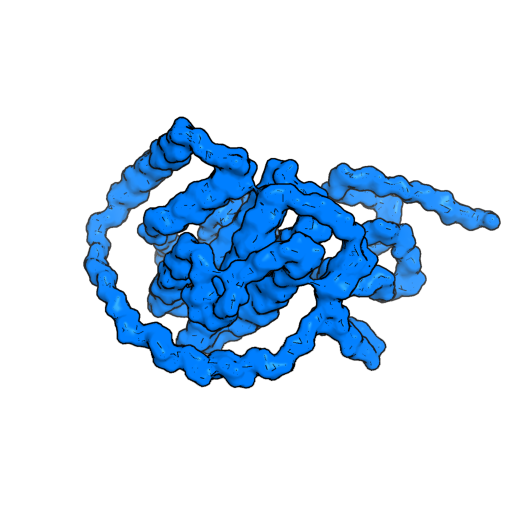 -22.640 1.00 33.38 319 GLY A C 1
ATOM 2518 O O . GLY A 1 319 ? -4.094 -26.454 -22.743 1.00 33.38 319 GLY A O 1
ATOM 2519 N N . HIS A 1 320 ? -1.957 -26.142 -23.335 1.00 30.36 320 HIS A N 1
ATOM 2520 C CA . HIS A 1 320 ? -1.846 -27.357 -24.144 1.00 30.36 320 HIS A CA 1
ATOM 2521 C C . HIS A 1 320 ? -1.454 -28.563 -23.274 1.00 30.36 320 HIS A C 1
ATOM 2523 O O . HIS A 1 320 ? -0.278 -28.869 -23.110 1.00 30.36 320 HIS A O 1
ATOM 2529 N N . GLY A 1 321 ? -2.438 -29.295 -22.748 1.00 34.16 321 GLY A N 1
ATOM 2530 C CA . GLY A 1 321 ? -2.197 -30.594 -22.109 1.00 34.16 321 GLY A CA 1
ATOM 2531 C C . GLY A 1 321 ? -2.157 -31.737 -23.130 1.00 34.16 321 GLY A C 1
ATOM 2532 O O . GLY A 1 321 ? -3.186 -32.076 -23.717 1.00 34.16 321 GLY A O 1
ATOM 2533 N N . GLN A 1 322 ? -0.998 -32.375 -23.334 1.00 29.50 322 GLN A N 1
ATOM 2534 C CA . GLN A 1 322 ? -0.925 -33.670 -24.023 1.00 29.50 322 GLN A CA 1
ATOM 2535 C C . GLN A 1 322 ? -1.178 -34.814 -23.032 1.00 29.50 322 GLN A C 1
ATOM 2537 O O . GLN A 1 322 ? -0.490 -34.950 -22.024 1.00 29.50 322 GLN A O 1
ATOM 2542 N N . LYS A 1 323 ? -2.155 -35.677 -23.338 1.00 31.88 323 LYS A N 1
ATOM 2543 C CA . LYS A 1 323 ? -2.399 -36.918 -22.590 1.00 31.88 323 LYS A CA 1
ATOM 2544 C C . LYS A 1 323 ? -1.303 -37.941 -22.896 1.00 31.88 323 LYS A C 1
ATOM 2546 O O . LYS A 1 323 ? -1.373 -38.630 -23.911 1.00 31.88 323 LYS A O 1
ATOM 2551 N N . GLY A 1 324 ? -0.341 -38.092 -21.993 1.00 30.08 324 GLY A N 1
ATOM 2552 C CA . GLY A 1 324 ? 0.465 -39.308 -21.900 1.00 30.08 324 GLY A CA 1
ATOM 2553 C C . GLY A 1 324 ? -0.362 -40.424 -21.260 1.00 30.08 324 GLY A C 1
ATOM 2554 O O . GLY A 1 324 ? -0.432 -40.521 -20.040 1.00 30.08 324 GLY A O 1
ATOM 2555 N N . GLY A 1 325 ? -1.044 -41.230 -22.075 1.00 30.00 325 GLY A N 1
ATOM 2556 C CA . GLY A 1 325 ? -1.622 -42.502 -21.628 1.00 30.00 325 GLY A CA 1
ATOM 2557 C C . GLY A 1 325 ? -0.552 -43.603 -21.587 1.00 30.00 325 GLY A C 1
ATOM 2558 O O . GLY A 1 325 ? 0.412 -43.522 -22.350 1.00 30.00 325 GLY A O 1
ATOM 2559 N N . PRO A 1 326 ? -0.694 -44.629 -20.731 1.00 37.75 326 PRO A N 1
ATOM 2560 C CA . PRO A 1 326 ? 0.322 -45.660 -20.581 1.00 37.75 326 PRO A CA 1
ATOM 2561 C C . PRO A 1 326 ? 0.271 -46.668 -21.736 1.00 37.75 326 PRO A C 1
ATOM 2563 O O . PRO A 1 326 ? -0.794 -47.200 -22.054 1.00 37.75 326 PRO A O 1
ATOM 2566 N N . ASN A 1 327 ? 1.439 -46.949 -22.314 1.00 33.88 327 ASN A N 1
ATOM 2567 C CA . ASN A 1 327 ? 1.837 -48.248 -22.859 1.00 33.88 327 ASN A CA 1
ATOM 2568 C C . ASN A 1 327 ? 3.362 -48.333 -22.861 1.00 33.88 327 ASN A C 1
ATOM 2570 O O . ASN A 1 327 ? 3.995 -47.394 -23.391 1.00 33.88 327 ASN A O 1
#

Secondary structure (DSSP, 8-state):
----------TTHHHHHHHHHHHHHSS--HHHHHHHHHHHHHHHHHHTTS----PPP-----GGGGGGTGGGS-S---SEEE---TT---EEEHHHHHHHHS---PPPHHHHHHHHHHHHHHHHHHHHHHHHHHHH--HHHHHHHHHHHHHHHHHHHHHHHTTPPPS-S--STT--SSHHHHHHHHHHHHHHTT-HHHHHHHHHHHHHHHHHHHHHHHHSSS---HHHHHHHHHHHHHHHHHHHHHHHHHHHTT-----SSS-HHHHHHHHTSPPPP---TTS-TT---SSS-----SS---S-S---TTPPPSSSS----------

Radius of gyration: 21.88 Å; chains: 1; bounding box: 44×74×45 Å